Protein AF-0000000068192039 (afdb_homodimer)

Solvent-accessible surface area (backbone atoms only — not comparable to full-atom values): 11365 Å² total; per-residue (Å²): 134,80,77,73,71,75,77,67,78,72,74,48,72,65,55,51,51,50,51,52,48,40,55,50,46,57,52,47,34,54,68,72,30,47,53,63,77,47,40,25,29,36,41,39,60,52,64,67,31,70,66,48,62,71,68,48,91,49,58,67,60,47,50,51,51,32,36,74,71,44,28,29,48,57,81,76,93,75,84,44,86,81,80,38,28,77,40,53,37,32,48,28,80,64,29,71,78,102,134,80,76,74,72,76,76,67,77,73,73,48,72,65,56,51,52,50,53,52,48,44,56,50,46,57,52,47,34,55,70,73,29,48,54,62,74,49,40,25,29,36,42,38,60,53,64,66,30,71,66,48,62,71,67,48,92,51,58,67,60,48,49,52,51,31,36,74,70,45,31,29,46,58,81,75,93,74,83,44,85,82,81,37,28,78,40,52,38,32,49,29,80,63,28,70,77,102

pLDDT: mean 92.32, std 14.03, range [38.56, 98.94]

InterPro domains:
  IPR027817 Costars domain [PF14705] (18-91)
  IPR027817 Costars domain [SM01283] (16-92)
  IPR038095 Costars domain superfamily [G3DSA:1.10.10.1540] (16-98)
  IPR044302 Costars family [PTHR46334] (18-94)

Nearest PDB structures (foldseek):
  2l2o-assembly1_A  TM=6.850E-01  e=1.046E-05  Homo sapiens
  3c18-assembly2_C  TM=4.900E-01  e=1.835E-01  Exiguobacterium sibiricum 255-15
  5dym-assembly1_A-2  TM=6.236E-01  e=7.555E-01  Clostridioides difficile R20291
  2dql-assembly1_B  TM=5.976E-01  e=7.555E-01  Nostoc sp. PCC 7120 = FACHB-418
  5z7b-assembly1_A  TM=5.789E-01  e=4.358E+00  Corynebacterium glutamicum

Radius of gyration: 25.56 Å; Cα contacts (8 Å, |Δi|>4): 251; chains: 2; bounding box: 75×84×44 Å

Foldseek 3Di:
DPPPPPPPVPCPPVNVVVVVVVVVVVVVCVVVHDDPDFDKDFPLVQCPDPVNVVPDPDVQVVVQVCVVVVQKDWDDDDDDPPVRRGIMIGGDPVVVVD/DPPPPPPPVPCPPVNVVVVVVVVVVVVVCVVVHDDPDFDKDFPLVQCPDPVNVVPDPDVQVVVQVCVVVVQKDWDDDGDDPPVRRGIMIGGDPVVVVD

Organism: Phaeodactylum tricornutum (strain CCAP 1055/1) (NCBI:txid556484)

Sequence (196 aa):
MTAMNGSEMKVSEHEKRVDEEVKQLLLDIRRIGNVPGSPQVKFGELFDDDNVQQFYEALVGTLKSAKRRGVIDFKGQMLLKGMHDSVIISITEQGQKVMTAMNGSEMKVSEHEKRVDEEVKQLLLDIRRIGNVPGSPQVKFGELFDDDNVQQFYEALVGTLKSAKRRGVIDFKGQMLLKGMHDSVIISITEQGQKV

Secondary structure (DSSP, 8-state):
------------HHHHHHHHHHHHHHHHHHHH-B--S--EEEHHHHHH-HHHHHH-SSHHHHHHHHHHTTSEEESSS---TTTSTT-EEEE-HHHHT-/------------HHHHHHHHHHHHHHHHHHHH-B--S--EEEHHHHHH-HHHHHH-SSHHHHHHHHHHTTSEEESSS---TTTSTT-EEEE-HHHHT-

Structure (mmCIF, N/CA/C/O backbone):
data_AF-0000000068192039-model_v1
#
loop_
_entity.id
_entity.type
_entity.pdbx_description
1 polymer 'Costars domain-containing protein'
#
loop_
_atom_site.group_PDB
_atom_site.id
_atom_site.type_symbol
_atom_site.label_atom_id
_atom_site.label_alt_id
_atom_site.label_comp_id
_atom_site.label_asym_id
_atom_site.label_entity_id
_atom_site.label_seq_id
_atom_site.pdbx_PDB_ins_code
_atom_site.Cartn_x
_atom_site.Cartn_y
_atom_site.Cartn_z
_atom_site.occupancy
_atom_site.B_iso_or_equiv
_atom_site.auth_seq_id
_atom_site.auth_comp_id
_atom_site.auth_asym_id
_atom_site.auth_atom_id
_atom_site.pdbx_PDB_model_num
ATOM 1 N N . MET A 1 1 ? -36.625 -46.562 -8.602 1 38.56 1 MET A N 1
ATOM 2 C CA . MET A 1 1 ? -35.656 -46.094 -7.602 1 38.56 1 MET A CA 1
ATOM 3 C C . MET A 1 1 ? -34.375 -45.656 -8.266 1 38.56 1 MET A C 1
ATOM 5 O O . MET A 1 1 ? -33.531 -46.5 -8.602 1 38.56 1 MET A O 1
ATOM 9 N N . THR A 1 2 ? -34.438 -44.719 -9.227 1 46.19 2 THR A N 1
ATOM 10 C CA . THR A 1 2 ? -33.344 -44.156 -9.984 1 46.19 2 THR A CA 1
ATOM 11 C C . THR A 1 2 ? -32.312 -43.531 -9.047 1 46.19 2 THR A C 1
ATOM 13 O O . THR A 1 2 ? -32.625 -42.625 -8.266 1 46.19 2 THR A O 1
ATOM 16 N N . ALA A 1 3 ? -31.281 -44.281 -8.672 1 48.94 3 ALA A N 1
ATOM 17 C CA . ALA A 1 3 ? -30.156 -43.781 -7.895 1 48.94 3 ALA A CA 1
ATOM 18 C C . ALA A 1 3 ? -29.562 -42.531 -8.531 1 48.94 3 ALA A C 1
ATOM 20 O O . ALA A 1 3 ? -29.203 -42.531 -9.703 1 48.94 3 ALA A O 1
ATOM 21 N N . MET A 1 4 ? -30.047 -41.312 -8.266 1 51.34 4 MET A N 1
ATOM 22 C CA . MET A 1 4 ? -29.359 -40.062 -8.562 1 51.34 4 MET A CA 1
ATOM 23 C C . MET A 1 4 ? -27.906 -40.125 -8.125 1 51.34 4 MET A C 1
ATOM 25 O O . MET A 1 4 ? 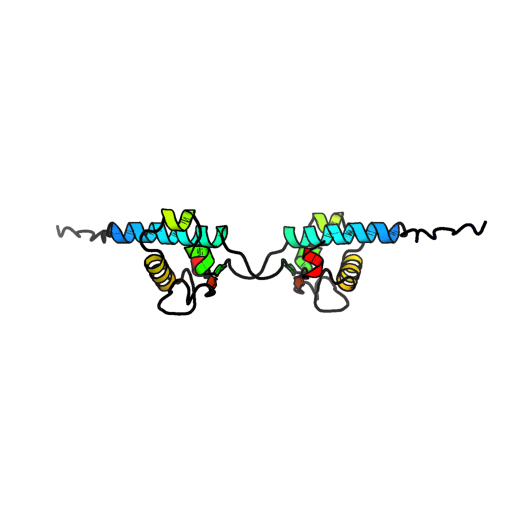-27.609 -40.281 -6.934 1 51.34 4 MET A O 1
ATOM 29 N N . ASN A 1 5 ? -27.172 -40.938 -8.797 1 48.31 5 ASN A N 1
ATOM 30 C CA . ASN A 1 5 ? -25.734 -40.875 -8.516 1 48.31 5 ASN A CA 1
ATOM 31 C C . ASN A 1 5 ? -25.266 -39.406 -8.398 1 48.31 5 ASN A C 1
ATOM 33 O O . ASN A 1 5 ? -25.469 -38.625 -9.312 1 48.31 5 ASN A O 1
ATOM 37 N N . GLY A 1 6 ? -25.453 -38.781 -7.27 1 47.03 6 GLY A N 1
ATOM 38 C CA . GLY A 1 6 ? -24.812 -37.531 -6.965 1 47.03 6 GLY A CA 1
ATOM 39 C C . GLY A 1 6 ? -23.391 -37.438 -7.5 1 47.03 6 GLY A C 1
ATOM 40 O O . GLY A 1 6 ? -22.5 -38.156 -7.039 1 47.03 6 GLY A O 1
ATOM 41 N N . SER A 1 7 ? -23.125 -37.25 -8.82 1 52.75 7 SER A N 1
ATOM 42 C CA . SER A 1 7 ? -21.844 -37 -9.453 1 52.75 7 SER A CA 1
ATOM 43 C C . SER A 1 7 ? -21 -36.031 -8.641 1 52.75 7 SER A C 1
ATOM 45 O O . SER A 1 7 ? -21.281 -34.844 -8.617 1 52.75 7 SER A O 1
ATOM 47 N N . GLU A 1 8 ? -20.578 -36.25 -7.473 1 56.47 8 GLU A N 1
ATOM 48 C CA . GLU A 1 8 ? -19.547 -35.469 -6.793 1 56.47 8 GLU A CA 1
ATOM 49 C C . GLU A 1 8 ? -18.297 -35.312 -7.656 1 56.47 8 GLU A C 1
ATOM 51 O O . GLU A 1 8 ? -17.703 -36.34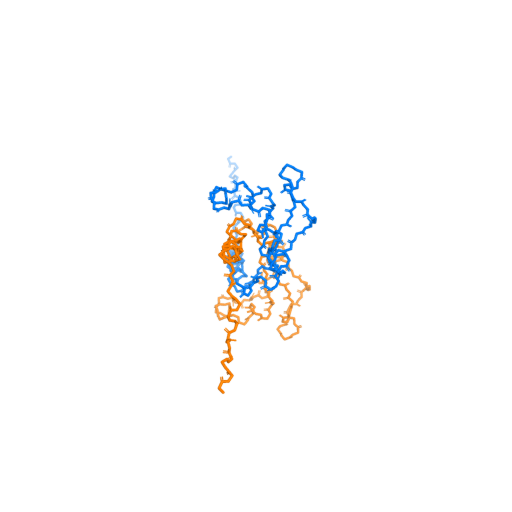4 -8.047 1 56.47 8 GLU A O 1
ATOM 56 N N . MET A 1 9 ? -18.328 -34.344 -8.562 1 63.28 9 MET A N 1
ATOM 57 C CA . MET A 1 9 ? -17.141 -34.062 -9.367 1 63.28 9 MET A CA 1
ATOM 58 C C . MET A 1 9 ? -15.867 -34.25 -8.539 1 63.28 9 MET A C 1
ATOM 60 O O . MET A 1 9 ? -15.656 -33.531 -7.562 1 63.28 9 MET A O 1
ATOM 64 N N . LYS A 1 10 ? -15.367 -35.375 -8.406 1 74.06 10 LYS A N 1
ATOM 65 C CA . LYS A 1 10 ? -14.117 -35.688 -7.73 1 74.06 10 LYS A CA 1
ATOM 66 C C . LYS A 1 10 ? -12.984 -34.781 -8.211 1 74.06 10 LYS A C 1
ATOM 68 O O . LYS A 1 10 ? -12.609 -34.812 -9.383 1 74.06 10 LYS A O 1
ATOM 73 N N . VAL A 1 11 ? -12.797 -33.594 -7.5 1 75.94 11 VAL A N 1
ATOM 74 C CA . VAL A 1 11 ? -11.617 -32.781 -7.77 1 75.94 11 VAL A CA 1
ATOM 75 C C . VAL A 1 11 ? -10.375 -33.688 -7.762 1 75.94 11 VAL A C 1
ATOM 77 O O . VAL A 1 11 ? -10.156 -34.438 -6.82 1 75.94 11 VAL A O 1
ATOM 80 N N . SER A 1 12 ? -9.711 -33.812 -8.906 1 90.25 12 SER A N 1
ATOM 81 C CA . SER A 1 12 ? -8.492 -34.625 -8.992 1 90.25 12 SER A CA 1
ATOM 82 C C . SER A 1 12 ? -7.461 -34.188 -7.965 1 90.25 12 SER A C 1
ATOM 84 O O . SER A 1 12 ? -7.48 -33.031 -7.504 1 90.25 12 SER A O 1
ATOM 86 N N . GLU A 1 13 ? -6.668 -35.062 -7.469 1 91.88 13 GLU A N 1
ATOM 87 C CA . GLU A 1 13 ? -5.566 -34.781 -6.555 1 91.88 13 GLU A CA 1
ATOM 88 C C . GLU A 1 13 ? -4.691 -33.625 -7.094 1 91.88 13 GLU A C 1
ATOM 90 O O . GLU A 1 13 ? -4.188 -32.812 -6.324 1 91.88 13 GLU A O 1
ATOM 95 N N . HIS A 1 14 ? -4.617 -33.688 -8.344 1 91.12 14 HIS A N 1
ATOM 96 C CA . HIS A 1 14 ? -3.838 -32.625 -8.969 1 91.12 14 HIS A CA 1
ATOM 97 C C . HIS A 1 14 ? -4.504 -31.25 -8.773 1 91.12 14 HIS A C 1
ATOM 99 O O . HIS A 1 14 ? -3.84 -30.281 -8.43 1 91.12 14 HIS A O 1
ATOM 105 N N . GLU A 1 15 ? -5.75 -31.141 -8.984 1 91.81 15 GLU A N 1
ATOM 106 C CA . GLU A 1 15 ? -6.484 -29.891 -8.812 1 91.81 15 GLU A CA 1
ATOM 107 C C . GLU A 1 15 ? -6.434 -29.422 -7.359 1 91.81 15 GLU A C 1
ATOM 109 O O . GLU A 1 15 ? -6.34 -28.219 -7.094 1 91.81 15 GLU A O 1
ATOM 114 N N . LYS A 1 16 ? -6.465 -30.359 -6.52 1 94.75 16 LYS A N 1
ATOM 115 C CA . LYS A 1 16 ? -6.371 -30.016 -5.102 1 94.75 16 LYS A CA 1
ATOM 116 C C . LYS A 1 16 ? -5.004 -29.438 -4.762 1 94.75 16 LYS A C 1
ATOM 118 O O . LYS A 1 16 ? -4.906 -28.484 -3.988 1 94.75 16 LYS A O 1
ATOM 123 N N . ARG A 1 17 ? -4.012 -30.047 -5.293 1 95 17 ARG A N 1
ATOM 124 C CA . ARG A 1 17 ? -2.664 -29.547 -5.055 1 95 17 ARG A CA 1
ATOM 125 C C . ARG A 1 17 ? -2.498 -28.141 -5.605 1 95 17 ARG A C 1
ATOM 127 O O . ARG A 1 17 ? -1.917 -27.266 -4.945 1 95 17 ARG A O 1
ATOM 134 N N . VAL A 1 18 ? -3.043 -27.875 -6.75 1 95.06 18 VAL A N 1
ATOM 135 C CA . VAL A 1 18 ? -2.943 -26.547 -7.363 1 95.06 18 VAL A CA 1
ATOM 136 C C . VAL A 1 18 ? -3.705 -25.531 -6.516 1 95.06 18 VAL A C 1
ATOM 138 O O . VAL A 1 18 ? -3.242 -24.406 -6.324 1 95.06 18 VAL A O 1
ATOM 141 N N . ASP A 1 19 ? -4.797 -25.953 -6.023 1 96 19 ASP A N 1
ATOM 142 C CA . ASP A 1 19 ? -5.57 -25.078 -5.148 1 96 19 ASP A CA 1
ATOM 143 C C . ASP A 1 19 ? -4.75 -24.656 -3.93 1 96 19 ASP A C 1
ATOM 145 O O . ASP A 1 19 ? -4.754 -23.5 -3.545 1 96 19 ASP A O 1
ATOM 149 N N . GLU A 1 20 ? -4.125 -25.578 -3.402 1 97.06 20 GLU A N 1
ATOM 150 C CA . GLU A 1 20 ? -3.283 -25.297 -2.24 1 97.06 20 GLU A CA 1
ATOM 151 C C . GLU A 1 20 ? -2.125 -24.375 -2.605 1 97.06 20 GLU A C 1
ATOM 153 O O . GLU A 1 20 ? -1.795 -23.453 -1.852 1 97.06 20 GLU A O 1
ATOM 158 N N . GLU A 1 21 ? -1.581 -24.562 -3.715 1 98 21 GLU A N 1
ATOM 159 C CA . GLU A 1 21 ? -0.452 -23.75 -4.16 1 98 21 GLU A CA 1
ATOM 160 C C . GLU A 1 21 ? -0.884 -22.328 -4.465 1 98 21 GLU A C 1
ATOM 162 O O . GLU A 1 21 ? -0.142 -21.375 -4.199 1 98 21 GLU A O 1
ATOM 167 N N . VAL A 1 22 ? -2.045 -22.172 -4.984 1 98.19 22 VAL A N 1
ATOM 168 C CA . VAL A 1 22 ? -2.547 -20.844 -5.289 1 98.19 22 VAL A CA 1
ATOM 169 C C . VAL A 1 22 ? -2.762 -20.062 -3.996 1 98.19 22 VAL A C 1
ATOM 171 O O . VAL A 1 22 ? -2.426 -18.875 -3.914 1 98.19 22 VAL A O 1
ATOM 174 N N . LYS A 1 23 ? -3.271 -20.719 -3.002 1 97.94 23 LYS A N 1
ATOM 175 C CA . LYS A 1 23 ? -3.422 -20.078 -1.699 1 97.94 23 LYS A CA 1
ATOM 176 C C . LYS A 1 23 ? -2.066 -19.672 -1.13 1 97.94 23 LYS A C 1
ATOM 178 O O . LYS A 1 23 ? -1.905 -18.547 -0.643 1 97.94 23 LYS A O 1
ATOM 183 N N . GLN A 1 24 ? -1.119 -20.562 -1.211 1 98.44 24 GLN A N 1
ATOM 184 C CA . GLN A 1 24 ? 0.229 -20.266 -0.735 1 98.44 24 GLN A CA 1
ATOM 185 C C . GLN A 1 24 ? 0.858 -19.125 -1.529 1 98.44 24 GLN A C 1
ATOM 187 O O . GLN A 1 24 ? 1.568 -18.297 -0.968 1 98.44 24 GLN A O 1
ATOM 192 N N . LEU A 1 25 ? 0.598 -19.047 -2.795 1 98.75 25 LEU A N 1
ATOM 193 C CA . LEU A 1 25 ? 1.129 -18.016 -3.676 1 98.75 25 LEU A CA 1
ATOM 194 C C . LEU A 1 25 ? 0.693 -16.625 -3.211 1 98.75 25 LEU A C 1
ATOM 196 O O . LEU A 1 25 ? 1.502 -15.695 -3.174 1 98.75 25 LEU A O 1
ATOM 200 N N . LEU A 1 26 ? -0.556 -16.453 -2.871 1 98.75 26 LEU A N 1
ATOM 201 C CA . LEU A 1 26 ? -1.052 -15.164 -2.402 1 98.75 26 LEU A CA 1
ATOM 202 C C . LEU A 1 26 ? -0.361 -14.758 -1.105 1 98.75 26 LEU A C 1
ATOM 204 O O . LEU A 1 26 ? -0.017 -13.586 -0.923 1 98.75 26 LEU A O 1
ATOM 208 N N . LEU A 1 27 ? -0.103 -15.719 -0.233 1 98.56 27 LEU A N 1
ATOM 209 C CA . LEU A 1 27 ? 0.639 -15.453 0.994 1 98.56 27 LEU A CA 1
ATOM 210 C C . LEU A 1 27 ? 2.07 -15.023 0.683 1 98.56 27 LEU A C 1
ATOM 212 O O . LEU A 1 27 ? 2.598 -14.102 1.309 1 98.56 27 LEU A O 1
ATOM 216 N N . ASP A 1 28 ? 2.654 -15.711 -0.263 1 98.81 28 ASP A N 1
ATOM 217 C CA . ASP A 1 28 ? 4.039 -15.414 -0.621 1 98.81 28 ASP A CA 1
ATOM 218 C C . ASP A 1 28 ? 4.16 -14.023 -1.233 1 98.81 28 ASP A C 1
ATOM 220 O O . ASP A 1 28 ? 5.109 -13.289 -0.941 1 98.81 28 ASP A O 1
ATOM 224 N N . ILE A 1 29 ? 3.188 -13.625 -2.053 1 98.88 29 ILE A N 1
ATOM 225 C CA . ILE A 1 29 ? 3.213 -12.297 -2.656 1 98.88 29 ILE A CA 1
ATOM 226 C C . ILE A 1 29 ? 3.121 -11.234 -1.564 1 98.88 29 ILE A C 1
ATOM 228 O O . ILE A 1 29 ? 3.838 -10.227 -1.604 1 98.88 29 ILE A O 1
ATOM 232 N N . ARG A 1 30 ? 2.342 -11.5 -0.575 1 98.06 30 ARG A N 1
ATOM 233 C CA . ARG A 1 30 ? 2.195 -10.562 0.534 1 98.06 30 ARG A CA 1
ATOM 234 C C . ARG A 1 30 ? 3.459 -10.523 1.388 1 98.06 30 ARG A C 1
ATOM 236 O O . ARG A 1 30 ? 3.861 -9.453 1.857 1 98.06 30 ARG A O 1
ATOM 243 N N . ARG A 1 31 ? 4.02 -11.625 1.579 1 98.19 31 ARG A N 1
ATOM 244 C CA . ARG A 1 31 ? 5.18 -11.758 2.453 1 98.19 31 ARG A CA 1
ATOM 245 C C . ARG A 1 31 ? 6.426 -11.164 1.804 1 98.19 31 ARG A C 1
ATOM 247 O O . ARG A 1 31 ? 7.223 -10.508 2.469 1 98.19 31 ARG A O 1
ATOM 254 N N . ILE A 1 32 ? 6.668 -11.422 0.57 1 98.5 32 ILE A N 1
ATOM 255 C CA . ILE A 1 32 ? 7.879 -11.039 -0.146 1 98.5 32 ILE A CA 1
ATOM 256 C C . ILE A 1 32 ? 7.723 -9.633 -0.718 1 98.5 32 ILE A C 1
ATOM 258 O O . ILE A 1 32 ? 8.68 -8.852 -0.73 1 98.5 32 ILE A O 1
ATOM 262 N N . GLY A 1 33 ? 6.508 -9.375 -1.244 1 98.12 33 GLY A N 1
ATOM 263 C CA . GLY A 1 33 ? 6.266 -8.148 -1.989 1 98.12 33 GLY A CA 1
ATOM 264 C C . GLY A 1 33 ? 5.98 -6.953 -1.099 1 98.12 33 GLY A C 1
ATOM 265 O O . GLY A 1 33 ? 6.469 -6.887 0.032 1 98.12 33 GLY A O 1
ATOM 266 N N . ASN A 1 34 ? 5.418 -5.961 -1.713 1 96.62 34 ASN A N 1
ATOM 267 C CA . ASN A 1 34 ? 5.008 -4.719 -1.064 1 96.62 34 ASN A CA 1
ATOM 268 C C . ASN A 1 34 ? 3.791 -4.105 -1.748 1 96.62 34 ASN A C 1
ATOM 270 O O . ASN A 1 34 ? 3.338 -4.598 -2.781 1 96.62 34 ASN A O 1
ATOM 274 N N . VAL A 1 35 ? 3.188 -3.217 -1.065 1 95.12 35 VAL A N 1
ATOM 275 C CA . VAL A 1 35 ? 2.158 -2.389 -1.688 1 95.12 35 VAL A CA 1
ATOM 276 C C . VAL A 1 35 ? 2.762 -1.057 -2.125 1 95.12 35 VAL A C 1
ATOM 278 O O . VAL A 1 35 ? 3.24 -0.282 -1.294 1 95.12 35 VAL A O 1
ATOM 281 N N . PRO A 1 36 ? 2.729 -0.878 -3.475 1 93.88 36 PRO A N 1
ATOM 282 C CA . PRO A 1 36 ? 3.295 0.395 -3.928 1 93.88 36 PRO A CA 1
ATOM 283 C C . PRO A 1 36 ? 2.521 1.604 -3.408 1 93.88 36 PRO A C 1
ATOM 285 O O . PRO A 1 36 ? 1.303 1.528 -3.223 1 93.88 36 PRO A O 1
ATOM 288 N N . GLY A 1 37 ? 3.205 2.658 -3.164 1 93.81 37 GLY A N 1
ATOM 289 C CA . GLY A 1 37 ? 2.584 3.889 -2.697 1 93.81 37 GLY A CA 1
ATOM 290 C C . GLY A 1 37 ? 2.91 4.211 -1.253 1 93.81 37 GLY A C 1
ATOM 291 O O . GLY A 1 37 ? 3.699 3.51 -0.617 1 93.81 37 GLY A O 1
ATOM 292 N N . SER A 1 38 ? 2.41 5.312 -0.739 1 96.56 38 SER A N 1
ATOM 293 C CA . SER A 1 38 ? 2.639 5.789 0.622 1 96.56 38 SER A CA 1
ATOM 294 C C . SER A 1 38 ? 1.343 5.809 1.425 1 96.56 38 SER A C 1
ATOM 296 O O . SER A 1 38 ? 0.262 6.004 0.865 1 96.56 38 SER A O 1
ATOM 298 N N . PRO A 1 39 ? 1.445 5.562 2.711 1 98 39 PRO A N 1
ATOM 299 C CA . PRO A 1 39 ? 0.245 5.676 3.543 1 98 39 PRO A CA 1
ATOM 300 C C . PRO A 1 39 ? -0.495 6.996 3.334 1 98 39 PRO A C 1
ATOM 302 O O . PRO A 1 39 ? 0.137 8.039 3.162 1 98 39 PRO A O 1
ATOM 305 N N . GLN A 1 40 ? -1.765 6.914 3.297 1 98.81 40 GLN A N 1
ATOM 306 C CA . GLN A 1 40 ? -2.604 8.102 3.162 1 98.81 40 GLN A CA 1
ATOM 307 C C . GLN A 1 40 ? -3.893 7.957 3.969 1 98.81 40 GLN A C 1
ATOM 309 O O . GLN A 1 40 ? -4.297 6.844 4.312 1 98.81 40 GLN A O 1
ATOM 314 N N . VAL A 1 41 ? -4.488 9.07 4.266 1 98.88 41 VAL A N 1
ATOM 315 C CA . VAL A 1 41 ? -5.727 9.109 5.035 1 98.88 41 VAL A CA 1
ATOM 316 C C . VAL A 1 41 ? -6.609 10.25 4.535 1 98.88 41 VAL A C 1
ATOM 318 O O . VAL A 1 41 ? -6.109 11.258 4.035 1 98.88 41 VAL A O 1
ATOM 321 N N . LYS A 1 42 ? -7.875 10.094 4.633 1 98.88 42 LYS A N 1
ATOM 322 C CA . LYS A 1 42 ? -8.781 11.211 4.379 1 98.88 42 LYS A CA 1
ATOM 323 C C . LYS A 1 42 ? -8.766 12.203 5.539 1 98.88 42 LYS A C 1
ATOM 325 O O . LYS A 1 42 ? -8.719 11.805 6.703 1 98.88 42 LYS A O 1
ATOM 330 N N . PHE A 1 43 ? -8.898 13.477 5.234 1 98.88 43 PHE A N 1
ATOM 331 C CA . PHE A 1 43 ? -8.914 14.523 6.246 1 98.88 43 PHE A CA 1
ATOM 332 C C . PHE A 1 43 ? -10.008 14.258 7.281 1 98.88 43 PHE A C 1
ATOM 334 O O . PHE A 1 43 ? -9.75 14.32 8.484 1 98.88 43 PHE A O 1
ATOM 341 N N . GLY A 1 44 ? -11.188 13.953 6.809 1 98.81 44 GLY A N 1
ATOM 342 C CA . GLY A 1 44 ? -12.297 13.719 7.723 1 98.81 44 GLY A CA 1
ATOM 343 C C . GLY A 1 44 ? -12.039 12.57 8.688 1 98.81 44 GLY A C 1
ATOM 344 O O . GLY A 1 44 ? -12.391 12.656 9.867 1 98.81 44 GLY A O 1
ATOM 345 N N . GLU A 1 45 ? -11.422 11.5 8.203 1 98.88 45 GLU A N 1
ATOM 346 C CA . GLU A 1 45 ? -11.102 10.336 9.039 1 98.88 45 GLU A CA 1
ATOM 347 C C . GLU A 1 45 ? -10.039 10.68 10.078 1 98.88 45 GLU A C 1
ATOM 349 O O . GLU A 1 45 ? -10.148 10.281 11.234 1 98.88 45 GLU A O 1
ATOM 354 N N . LEU A 1 46 ? -9.102 11.422 9.594 1 98.81 46 LEU A N 1
ATOM 355 C CA . LEU A 1 46 ? -8.062 11.867 10.516 1 98.81 46 LEU A CA 1
ATOM 356 C C . LEU A 1 46 ? -8.641 12.773 11.594 1 98.81 46 LEU A C 1
ATOM 358 O O . LEU A 1 46 ? -8.383 12.578 12.789 1 98.81 46 LEU A O 1
ATOM 362 N N . PHE A 1 47 ? -9.445 13.719 11.164 1 98.69 47 PHE A N 1
ATOM 363 C CA . PHE A 1 47 ? -10.039 14.727 12.039 1 98.69 47 PHE A CA 1
ATOM 364 C C . PHE A 1 47 ? -10.922 14.062 13.094 1 98.69 47 PHE A C 1
ATOM 366 O O . PHE A 1 47 ? -10.953 14.508 14.242 1 98.69 47 PHE A O 1
ATOM 373 N N . ASP A 1 48 ? -11.555 12.953 12.742 1 98.44 48 ASP A N 1
ATOM 374 C CA . ASP A 1 48 ? -12.57 12.344 13.602 1 98.44 48 ASP A CA 1
ATOM 375 C C . ASP A 1 48 ? -11.961 11.273 14.5 1 98.44 48 ASP A C 1
ATOM 377 O O . ASP A 1 48 ? -12.648 10.711 15.359 1 98.44 48 ASP A O 1
ATOM 381 N N . ASP A 1 49 ? -10.719 10.984 14.312 1 98.62 49 ASP A N 1
ATOM 382 C CA . ASP A 1 49 ? -10.078 9.953 15.125 1 98.62 49 ASP A CA 1
ATOM 383 C C . ASP A 1 49 ? -9.984 10.391 16.578 1 98.62 49 ASP A C 1
ATOM 385 O O . ASP A 1 49 ? -9.578 11.523 16.875 1 98.62 49 ASP A O 1
ATOM 389 N N . ASP A 1 50 ? -10.258 9.477 17.547 1 97.94 50 ASP A N 1
ATOM 390 C CA . ASP A 1 50 ? -10.359 9.781 18.969 1 97.94 50 ASP A CA 1
ATOM 391 C C . ASP A 1 50 ? -9.016 10.258 19.531 1 97.94 50 ASP A C 1
ATOM 393 O O . ASP A 1 50 ? -8.969 11.219 20.297 1 97.94 50 ASP A O 1
ATOM 397 N N . ASN A 1 51 ? -7.977 9.641 19.125 1 97.88 51 ASN A N 1
ATOM 398 C CA . ASN A 1 51 ? -6.656 10.031 19.609 1 97.88 51 ASN A CA 1
ATOM 399 C C . ASN A 1 51 ? -6.234 11.391 19.062 1 97.88 51 ASN A C 1
ATOM 401 O O . ASN A 1 51 ? -5.645 12.195 19.781 1 97.88 51 ASN A O 1
ATOM 405 N N . VAL A 1 52 ? -6.625 11.648 17.812 1 98.19 52 VAL A N 1
ATOM 406 C CA . VAL A 1 52 ? -6.305 12.922 17.172 1 98.19 52 VAL A CA 1
ATOM 407 C C . VAL A 1 52 ? -7.051 14.047 17.891 1 98.19 52 VAL A C 1
ATOM 409 O O . VAL A 1 52 ? -6.477 15.102 18.172 1 98.19 52 VAL A O 1
ATOM 412 N N . GLN A 1 53 ? -8.297 13.891 18.25 1 96.94 53 GLN A N 1
ATOM 413 C CA . GLN A 1 53 ? -9.109 14.898 18.938 1 96.94 53 GLN A CA 1
ATOM 414 C C . GLN A 1 53 ? -8.531 15.227 20.312 1 96.94 53 GLN A C 1
ATOM 416 O O . GLN A 1 53 ? -8.656 16.359 20.781 1 96.94 53 GLN A O 1
ATOM 421 N N . GLN A 1 54 ? -7.801 14.336 20.875 1 97.31 54 GLN A N 1
ATOM 422 C CA . GLN A 1 54 ? -7.262 14.531 22.219 1 97.31 54 GLN A CA 1
ATOM 423 C C . GLN A 1 54 ? -5.852 15.117 22.156 1 97.31 54 GLN A C 1
ATOM 425 O O . GLN A 1 54 ? -5.449 15.859 23.062 1 97.31 54 GLN A O 1
ATOM 430 N N . PHE A 1 55 ? -5.16 14.836 21.094 1 97.44 55 PHE A N 1
ATOM 431 C CA . PHE A 1 55 ? -3.729 15.109 21.078 1 97.44 55 PHE A CA 1
ATOM 432 C C . PHE A 1 55 ? -3.443 16.469 20.453 1 97.44 55 PHE A C 1
ATOM 434 O O . PHE A 1 55 ? -2.645 17.25 20.984 1 97.44 55 PHE A O 1
ATOM 441 N N . TYR A 1 56 ? -4.133 16.797 19.375 1 96.62 56 TYR A N 1
ATOM 442 C CA . TYR A 1 56 ? -3.795 18.016 18.641 1 96.62 56 TYR A CA 1
ATOM 443 C C . TYR A 1 56 ? -4.57 19.203 19.188 1 96.62 56 TYR A C 1
ATOM 445 O O . TYR A 1 56 ? -5.793 19.141 19.344 1 96.62 56 TYR A O 1
ATOM 453 N N . GLU A 1 57 ? -3.859 20.281 19.453 1 90.69 57 GLU A N 1
ATOM 454 C CA . GLU A 1 57 ? -4.492 21.547 19.781 1 90.69 57 GLU A CA 1
ATOM 455 C C . GLU A 1 57 ? -5.047 22.234 18.547 1 90.69 57 GLU A C 1
ATOM 457 O O . GLU A 1 57 ? -6.141 22.797 18.578 1 90.69 57 GLU A O 1
ATOM 462 N N . ALA A 1 58 ? -4.266 22.172 17.547 1 95.31 58 ALA A N 1
ATOM 463 C CA . ALA A 1 58 ? -4.582 22.781 16.25 1 95.31 58 ALA A CA 1
ATOM 464 C C . ALA A 1 58 ? -4.156 21.875 15.102 1 95.31 58 ALA A C 1
ATOM 466 O O . ALA A 1 58 ? -3.18 22.172 14.406 1 95.31 58 ALA A O 1
ATOM 467 N N . LEU A 1 59 ? -5 20.922 14.766 1 97.69 59 LEU A N 1
ATOM 468 C CA . LEU A 1 59 ? -4.68 19.906 13.766 1 97.69 59 LEU A CA 1
ATOM 469 C C . LEU A 1 59 ? -4.355 20.562 12.422 1 97.69 59 LEU A C 1
ATOM 471 O O . LEU A 1 59 ? -3.34 20.234 11.805 1 97.69 59 LEU A O 1
ATOM 475 N N . VAL A 1 60 ? -5.156 21.438 11.984 1 97.56 60 VAL A N 1
ATOM 476 C CA . VAL A 1 60 ? -4.988 22.047 10.664 1 97.56 60 VAL A CA 1
ATOM 477 C C . VAL A 1 60 ? -3.682 22.828 10.617 1 97.56 60 VAL A C 1
ATOM 479 O O . VAL A 1 60 ? -2.99 22.844 9.594 1 97.56 60 VAL A O 1
ATOM 482 N N . GLY A 1 61 ? -3.379 23.531 11.719 1 97.06 61 GLY A N 1
ATOM 483 C CA . GLY A 1 61 ? -2.09 24.188 11.797 1 97.06 61 GLY A CA 1
ATOM 484 C C . GLY A 1 61 ? -0.916 23.25 11.648 1 97.06 61 GLY A C 1
ATOM 485 O O . GLY A 1 61 ? 0.053 23.547 10.953 1 97.06 61 GLY A O 1
ATOM 486 N N . THR A 1 62 ? -0.977 22.141 12.312 1 97.88 62 THR A N 1
ATOM 487 C CA . THR A 1 62 ? 0.065 21.125 12.211 1 97.88 62 THR A CA 1
ATOM 488 C C . THR A 1 62 ? 0.161 20.578 10.789 1 97.88 62 THR A C 1
ATOM 490 O O . THR A 1 62 ? 1.26 20.359 10.273 1 97.88 62 THR A O 1
ATOM 493 N N . LEU A 1 63 ? -1.008 20.375 10.148 1 98.62 63 LEU A N 1
ATOM 494 C CA . LEU A 1 63 ? -1.046 19.906 8.766 1 98.62 63 LEU A CA 1
ATOM 495 C C . LEU A 1 63 ? -0.331 20.891 7.848 1 98.62 63 LEU A C 1
ATOM 497 O O . LEU A 1 63 ? 0.471 20.484 7.004 1 98.62 63 LEU A O 1
ATOM 501 N N . LYS A 1 64 ? -0.613 22.125 8.016 1 98.06 64 LYS A N 1
ATOM 502 C CA . LYS A 1 64 ? 0.02 23.156 7.184 1 98.06 64 LYS A CA 1
ATOM 503 C C . LYS A 1 64 ? 1.533 23.156 7.383 1 98.06 64 LYS A C 1
ATOM 505 O O . LYS A 1 64 ? 2.289 23.266 6.414 1 98.06 64 LYS A O 1
ATOM 510 N N . SER A 1 65 ? 1.919 23.062 8.609 1 97.81 65 SER A N 1
ATOM 511 C CA . SER A 1 65 ? 3.346 23.047 8.906 1 97.81 65 SER A CA 1
ATOM 512 C C . SER A 1 65 ? 4.031 21.828 8.281 1 97.81 65 SER A C 1
ATOM 514 O O . SER A 1 65 ? 5.094 21.969 7.668 1 97.81 65 SER A O 1
ATOM 516 N N . ALA A 1 66 ? 3.422 20.719 8.438 1 98.5 66 ALA A N 1
ATOM 517 C CA . ALA A 1 66 ? 3.975 19.484 7.91 1 98.5 66 ALA A CA 1
ATOM 518 C C . ALA A 1 66 ? 4.059 19.531 6.387 1 98.5 66 ALA A C 1
ATOM 520 O O . ALA A 1 66 ? 5.023 19.031 5.797 1 98.5 66 ALA A O 1
ATOM 521 N N . LYS A 1 67 ? 3.057 20.062 5.789 1 98.69 67 LYS A N 1
ATOM 522 C CA . LYS A 1 67 ? 3.064 20.25 4.34 1 98.69 67 LYS A CA 1
ATOM 523 C C . LYS A 1 67 ? 4.191 21.172 3.91 1 98.69 67 LYS A C 1
ATOM 525 O O . LYS A 1 67 ? 4.906 20.891 2.947 1 98.69 67 LYS A O 1
ATOM 530 N N . ARG A 1 68 ? 4.352 22.234 4.629 1 97.81 68 ARG A N 1
ATOM 531 C CA . ARG A 1 68 ? 5.422 23.188 4.336 1 97.81 68 ARG A CA 1
ATOM 532 C C . ARG A 1 68 ? 6.789 22.516 4.43 1 97.81 68 ARG A C 1
ATOM 534 O O . ARG A 1 68 ? 7.711 22.875 3.691 1 97.81 68 ARG A O 1
ATOM 541 N N . ARG A 1 69 ? 6.91 21.578 5.262 1 98 69 ARG A N 1
ATOM 542 C CA . ARG A 1 69 ? 8.164 20.859 5.465 1 98 69 ARG A CA 1
ATOM 543 C C . ARG A 1 69 ? 8.352 19.781 4.41 1 98 69 ARG A C 1
ATOM 545 O O . ARG A 1 69 ? 9.406 19.125 4.355 1 98 69 ARG A O 1
ATOM 552 N N . GLY A 1 70 ? 7.324 19.516 3.697 1 98.38 70 GLY A N 1
ATOM 553 C CA . GLY A 1 70 ? 7.387 18.562 2.598 1 98.38 70 GLY A CA 1
ATOM 554 C C . GLY A 1 70 ? 7.234 17.125 3.047 1 98.38 70 GLY A C 1
ATOM 555 O O . GLY A 1 70 ? 7.551 16.188 2.297 1 98.38 70 GLY A O 1
ATOM 556 N N . VAL A 1 71 ? 6.777 16.938 4.27 1 98.75 71 VAL A N 1
ATOM 557 C CA . VAL A 1 71 ? 6.754 15.562 4.77 1 98.75 71 VAL A CA 1
ATOM 558 C C . VAL A 1 71 ? 5.367 14.953 4.551 1 98.75 71 VAL A C 1
ATOM 560 O O . VAL A 1 71 ? 5.199 13.734 4.629 1 98.75 71 VAL A O 1
ATOM 563 N N . ILE A 1 72 ? 4.418 15.789 4.234 1 98.88 72 ILE A N 1
ATOM 564 C CA . ILE A 1 72 ? 3.123 15.32 3.756 1 98.88 72 ILE A CA 1
ATOM 565 C C . ILE A 1 72 ? 2.666 16.172 2.574 1 98.88 72 ILE A C 1
ATOM 567 O O . ILE A 1 72 ? 3.271 17.203 2.277 1 98.88 72 ILE A O 1
ATOM 571 N N . ASP A 1 73 ? 1.648 15.648 1.895 1 98.75 73 ASP A N 1
ATOM 572 C CA . ASP A 1 73 ? 1.01 16.406 0.823 1 98.75 73 ASP A CA 1
ATOM 573 C C . ASP A 1 73 ? -0.507 16.234 0.862 1 98.75 73 ASP A C 1
ATOM 575 O O . ASP A 1 73 ? -1.012 15.188 1.262 1 98.75 73 ASP A O 1
ATOM 579 N N . PHE A 1 74 ? -1.18 17.219 0.557 1 98.75 74 PHE A N 1
ATOM 580 C CA . PHE A 1 74 ? -2.621 17.203 0.335 1 98.75 74 PHE A CA 1
ATOM 581 C C . PHE A 1 74 ? -3.043 18.375 -0.552 1 98.75 74 PHE A C 1
ATOM 583 O O . PHE A 1 74 ? -2.332 19.375 -0.65 1 98.75 74 PHE A O 1
ATOM 590 N N . LYS A 1 75 ? -4.203 18.203 -1.133 1 97.5 75 LYS A N 1
ATOM 591 C CA . LYS A 1 75 ? -4.711 19.234 -2.023 1 97.5 75 LYS A CA 1
ATOM 592 C C . LYS A 1 75 ? -5.398 20.359 -1.236 1 97.5 75 LYS A C 1
ATOM 594 O O . LYS A 1 75 ? -6.211 20.078 -0.352 1 97.5 75 LYS A O 1
ATOM 599 N N . GLY A 1 76 ? -5.113 21.609 -1.632 1 93.19 76 GLY A N 1
ATOM 600 C CA . GLY A 1 76 ? -5.773 22.75 -1.024 1 93.19 76 GLY A CA 1
ATOM 601 C C . GLY A 1 76 ? -4.91 23.469 -0.002 1 93.19 76 GLY A C 1
ATOM 602 O O . GLY A 1 76 ? -3.893 22.938 0.441 1 93.19 76 GLY A O 1
ATOM 603 N N . GLN A 1 77 ? -5.324 24.75 0.324 1 91.69 77 GLN A N 1
ATOM 604 C CA . GLN A 1 77 ? -4.617 25.578 1.289 1 91.69 77 GLN A CA 1
ATOM 605 C C . GLN A 1 77 ? -5.297 25.531 2.654 1 91.69 77 GLN A C 1
ATOM 607 O O . GLN A 1 77 ? -4.629 25.594 3.689 1 91.69 77 GLN A O 1
ATOM 612 N N . MET A 1 78 ? -6.504 25.438 2.688 1 94.5 78 MET A N 1
ATOM 613 C CA . MET A 1 78 ? -7.293 25.422 3.914 1 94.5 78 MET A CA 1
ATOM 614 C C . MET A 1 78 ? -8.258 24.234 3.92 1 94.5 78 MET A C 1
ATOM 616 O O . MET A 1 78 ? -9.016 24.047 2.969 1 94.5 78 MET A O 1
ATOM 620 N N . LEU A 1 79 ? -8.133 23.453 4.98 1 97.19 79 LEU A N 1
ATOM 621 C CA . LEU A 1 79 ? -9.047 22.328 5.133 1 97.19 79 LEU A CA 1
ATOM 622 C C . LEU A 1 79 ? -10.125 22.641 6.16 1 97.19 79 LEU A C 1
ATOM 624 O O . LEU A 1 79 ? -9.828 23.125 7.25 1 97.19 79 LEU A O 1
ATOM 628 N N . LEU A 1 80 ? -11.352 22.453 5.738 1 97 80 LEU A N 1
ATOM 629 C CA . LEU A 1 80 ? -12.508 22.656 6.602 1 97 80 LEU A CA 1
ATOM 630 C C . LEU A 1 80 ? -13.312 21.375 6.758 1 97 80 LEU A C 1
ATOM 632 O O . LEU A 1 80 ? -13.664 20.734 5.766 1 97 80 LEU A O 1
ATOM 636 N N . LYS A 1 81 ? -13.477 20.984 7.969 1 96.62 81 LYS A N 1
ATOM 637 C CA . LYS A 1 81 ? -14.328 19.812 8.227 1 96.62 81 LYS A CA 1
ATOM 638 C C . LYS A 1 81 ? -15.688 19.969 7.559 1 96.62 81 LYS A C 1
ATOM 640 O O . LYS A 1 81 ? -16.281 21.047 7.594 1 96.62 81 LYS A O 1
ATOM 645 N N . GLY A 1 82 ? -16.234 18.844 7.07 1 97.5 82 GLY A N 1
ATOM 646 C CA . GLY A 1 82 ? -17.453 18.859 6.285 1 97.5 82 GLY A CA 1
ATOM 647 C C . GLY A 1 82 ? -17.219 19.047 4.801 1 97.5 82 GLY A C 1
ATOM 648 O O . GLY A 1 82 ? -17.547 18.156 4.004 1 97.5 82 GLY A O 1
ATOM 649 N N . MET A 1 83 ? -16.547 20.094 4.41 1 97.38 83 MET A N 1
ATOM 650 C CA . MET A 1 83 ? -16.297 20.422 3.012 1 97.38 83 MET A CA 1
ATOM 651 C C . MET A 1 83 ? -15.117 19.625 2.473 1 97.38 83 MET A C 1
ATOM 653 O O . MET A 1 83 ? -15.141 19.172 1.326 1 97.38 83 MET A O 1
ATOM 657 N N . HIS A 1 84 ? -14.062 19.484 3.24 1 98.31 84 HIS A N 1
ATOM 658 C CA . HIS A 1 84 ? -12.828 18.875 2.768 1 98.31 84 HIS A CA 1
ATOM 659 C C . HIS A 1 84 ? -12.633 17.5 3.391 1 98.31 84 HIS A C 1
ATOM 661 O O . HIS A 1 84 ? -11.5 17.016 3.498 1 98.31 84 HIS A O 1
ATOM 667 N N . ASP A 1 85 ? -13.711 16.781 3.816 1 98.56 85 ASP A N 1
ATOM 668 C CA . ASP A 1 85 ? -13.633 15.484 4.484 1 98.56 85 ASP A CA 1
ATOM 669 C C . ASP A 1 85 ? -12.938 14.445 3.604 1 98.56 85 ASP A C 1
ATOM 671 O O . ASP A 1 85 ? -12.242 13.562 4.105 1 98.56 85 ASP A O 1
ATOM 675 N N . SER A 1 86 ? -13.039 14.555 2.291 1 98.5 86 SER A N 1
ATOM 676 C CA . SER A 1 86 ? -12.555 13.492 1.416 1 98.5 86 SER A CA 1
ATOM 677 C C . SER A 1 86 ? -11.172 13.812 0.86 1 98.5 86 SER A C 1
ATOM 679 O O . SER A 1 86 ? -10.633 13.062 0.051 1 98.5 86 SER A O 1
ATOM 681 N N . VAL A 1 87 ? -10.641 14.961 1.219 1 98.75 87 VAL A N 1
ATOM 682 C CA . VAL A 1 87 ? -9.289 15.297 0.775 1 98.75 87 VAL A CA 1
ATOM 683 C C . VAL A 1 87 ? -8.289 14.297 1.349 1 98.75 87 VAL A C 1
ATOM 685 O O . VAL A 1 87 ? -8.297 14.023 2.551 1 98.75 87 VAL A O 1
ATOM 688 N N . ILE A 1 88 ? -7.469 13.758 0.455 1 98.81 88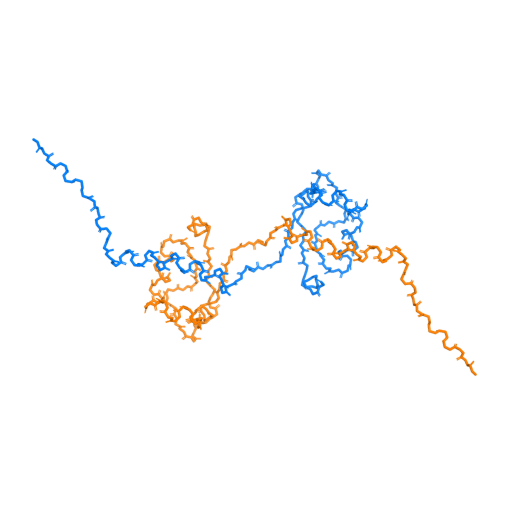 ILE A N 1
ATOM 689 C CA . ILE A 1 88 ? -6.469 12.766 0.827 1 98.81 88 ILE A CA 1
ATOM 690 C C . ILE A 1 88 ? -5.203 13.461 1.319 1 98.81 88 ILE A C 1
ATOM 692 O O . ILE A 1 88 ? -4.719 14.398 0.683 1 98.81 88 ILE A O 1
ATOM 696 N N . ILE A 1 89 ? -4.742 13.023 2.467 1 98.94 89 ILE A N 1
ATOM 697 C CA . ILE A 1 89 ? -3.455 13.422 3.021 1 98.94 89 ILE A CA 1
ATOM 698 C C . ILE A 1 89 ? -2.469 12.258 2.922 1 98.94 89 ILE A C 1
ATOM 700 O O . ILE A 1 89 ? -2.752 11.148 3.389 1 98.94 89 ILE A O 1
ATOM 704 N N . SER A 1 90 ? -1.302 12.508 2.303 1 98.88 90 SER A N 1
ATOM 705 C CA . SER A 1 90 ? -0.343 11.43 2.078 1 98.88 90 SER A CA 1
ATOM 706 C C . SER A 1 90 ? 1.024 11.773 2.658 1 98.88 90 SER A C 1
ATOM 708 O O . SER A 1 90 ? 1.416 12.945 2.682 1 98.88 90 SER A O 1
ATOM 710 N N . ILE A 1 91 ? 1.739 10.781 3.076 1 98.75 91 ILE A N 1
ATOM 711 C CA . ILE A 1 91 ? 3.131 10.953 3.48 1 98.75 91 ILE A CA 1
ATOM 712 C C . ILE A 1 91 ? 4.027 10.992 2.244 1 98.75 91 ILE A C 1
ATOM 714 O O . ILE A 1 91 ? 3.889 10.148 1.348 1 98.75 91 ILE A O 1
ATOM 718 N N . THR A 1 92 ? 4.887 12.016 2.17 1 98.38 92 THR A N 1
ATOM 719 C CA . THR A 1 92 ? 5.801 12.141 1.038 1 98.38 92 THR A CA 1
ATOM 720 C C . THR A 1 92 ? 7.023 11.242 1.228 1 98.38 92 THR A C 1
ATOM 722 O O . THR A 1 92 ? 7.199 10.641 2.287 1 98.38 92 THR A O 1
ATOM 725 N N . GLU A 1 93 ? 7.852 11.148 0.118 1 97.25 93 GLU A N 1
ATOM 726 C CA . GLU A 1 93 ? 9.117 10.43 0.224 1 97.25 93 GLU A CA 1
ATOM 727 C C . GLU A 1 93 ? 9.969 10.969 1.362 1 97.25 93 GLU A C 1
ATOM 729 O O . GLU A 1 93 ? 10.562 10.203 2.121 1 97.25 93 GLU A O 1
ATOM 734 N N . GLN A 1 94 ? 10.023 12.266 1.566 1 97.06 94 GLN A N 1
ATOM 735 C CA . GLN A 1 94 ? 10.758 12.914 2.646 1 97.06 94 GLN A CA 1
ATOM 736 C C . GLN A 1 94 ? 10.188 12.539 4.008 1 97.06 94 GLN A C 1
ATOM 738 O O . GLN A 1 94 ? 10.938 12.344 4.969 1 97.06 94 GLN A O 1
ATOM 743 N N . GLY A 1 95 ? 8.859 12.391 4.047 1 98.12 95 GLY A N 1
ATOM 744 C CA . GLY A 1 95 ? 8.188 12.055 5.289 1 98.12 95 GLY A CA 1
ATOM 745 C C . GLY A 1 95 ? 8.445 10.633 5.742 1 98.12 95 GLY A C 1
ATOM 746 O O . GLY A 1 95 ? 8.32 10.32 6.926 1 98.12 95 GLY A O 1
ATOM 747 N N . GLN A 1 96 ? 8.852 9.75 4.746 1 95.81 96 GLN A N 1
ATOM 748 C CA . GLN A 1 96 ? 9.125 8.352 5.07 1 9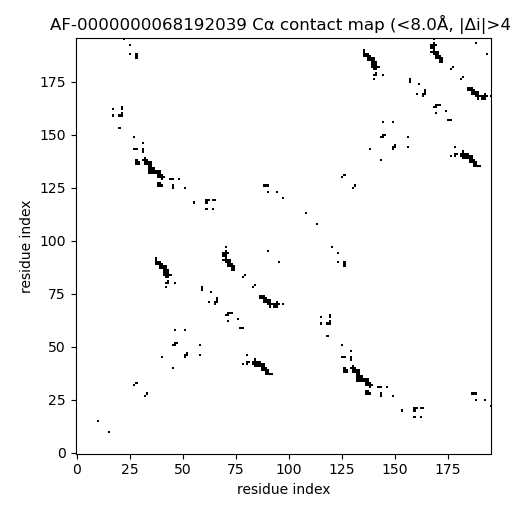5.81 96 GLN A CA 1
ATOM 749 C C . GLN A 1 96 ? 10.445 8.211 5.828 1 95.81 96 GLN A C 1
ATOM 751 O O . GLN A 1 96 ? 10.656 7.23 6.535 1 95.81 96 GLN A O 1
ATOM 756 N N . LYS A 1 97 ? 11.297 9.297 5.816 1 93.19 97 LYS A N 1
ATOM 757 C CA . LYS A 1 97 ? 12.609 9.273 6.461 1 93.19 97 LYS A CA 1
ATOM 758 C C . LYS A 1 97 ? 12.539 9.852 7.871 1 93.19 97 LYS A C 1
ATOM 760 O O . LYS A 1 97 ? 13.508 9.781 8.625 1 93.19 97 LYS A O 1
ATOM 765 N N . VAL A 1 98 ? 11.375 10.414 8.172 1 88.38 98 VAL A N 1
ATOM 766 C CA . VAL A 1 98 ? 11.18 11.016 9.492 1 88.38 98 VAL A CA 1
ATOM 767 C C . VAL A 1 98 ? 10.57 9.984 10.438 1 88.38 98 VAL A C 1
ATOM 769 O O . VAL A 1 98 ? 9.727 9.188 10.039 1 88.38 98 VAL A O 1
ATOM 772 N N . MET B 1 1 ? 39.969 38.25 22.609 1 38.81 1 MET B N 1
ATOM 773 C CA . MET B 1 1 ? 39.156 37.156 23.141 1 38.81 1 MET B CA 1
ATOM 774 C C . MET B 1 1 ? 37.688 37.281 22.75 1 38.81 1 MET B C 1
ATOM 776 O O . MET B 1 1 ? 36.938 38.031 23.406 1 38.81 1 MET B O 1
ATOM 780 N N . THR B 1 2 ? 37.406 37.5 21.469 1 47.16 2 THR B N 1
ATOM 781 C CA . THR B 1 2 ? 36.094 37.625 20.859 1 47.16 2 THR B CA 1
ATOM 782 C C . THR B 1 2 ? 35.188 36.438 21.234 1 47.16 2 THR B C 1
ATOM 784 O O . THR B 1 2 ? 35.531 35.312 20.922 1 47.16 2 THR B O 1
ATOM 787 N N . ALA B 1 3 ? 34.438 36.531 22.297 1 48.94 3 ALA B N 1
ATOM 788 C CA . ALA B 1 3 ? 33.438 35.531 22.656 1 48.94 3 ALA B CA 1
ATOM 789 C C . ALA B 1 3 ? 32.562 35.188 21.469 1 48.94 3 ALA B C 1
ATOM 791 O O . ALA B 1 3 ? 31.938 36.062 20.859 1 48.94 3 ALA B O 1
ATOM 792 N N . MET B 1 4 ? 32.906 34.25 20.594 1 50.25 4 MET B N 1
ATOM 793 C CA . MET B 1 4 ? 32 33.656 19.641 1 50.25 4 MET B CA 1
ATOM 794 C C . MET B 1 4 ? 30.703 33.219 20.328 1 50.25 4 MET B C 1
ATOM 796 O O . MET B 1 4 ? 30.719 32.375 21.219 1 50.25 4 MET B O 1
ATOM 800 N N . ASN B 1 5 ? 29.969 34.188 20.781 1 48.72 5 ASN B N 1
ATOM 801 C CA . ASN B 1 5 ? 28.625 33.781 21.219 1 48.72 5 ASN B CA 1
ATOM 802 C C . ASN B 1 5 ? 28 32.75 20.281 1 48.72 5 ASN B C 1
ATOM 804 O O . ASN B 1 5 ? 27.859 33 19.094 1 48.72 5 ASN B O 1
ATOM 808 N N . GLY B 1 6 ? 28.375 31.5 20.391 1 46.69 6 GLY B N 1
ATOM 809 C CA . GLY B 1 6 ? 27.641 30.422 19.75 1 46.69 6 GLY B CA 1
ATOM 810 C C . GLY B 1 6 ? 26.141 30.641 19.766 1 46.69 6 GLY B C 1
ATOM 811 O O . GLY B 1 6 ? 25.516 30.562 20.828 1 46.69 6 GLY B O 1
ATOM 812 N N . SER B 1 7 ? 25.531 31.562 19.016 1 51.81 7 SER B N 1
ATOM 813 C CA . SER B 1 7 ? 24.109 31.766 18.812 1 51.81 7 SER B CA 1
ATOM 814 C C . SER B 1 7 ? 23.375 30.438 18.688 1 51.81 7 SER B C 1
ATOM 816 O O . SER B 1 7 ? 23.469 29.766 17.656 1 51.81 7 SER B O 1
ATOM 818 N N . GLU B 1 8 ? 23.297 29.578 19.609 1 56.69 8 GLU B N 1
ATOM 819 C CA . GLU B 1 8 ? 22.375 28.453 19.609 1 56.69 8 GLU B CA 1
ATOM 820 C C . GLU B 1 8 ? 20.938 28.922 19.359 1 56.69 8 GLU B C 1
ATOM 822 O O . GLU B 1 8 ? 20.406 29.734 20.125 1 56.69 8 GLU B O 1
ATOM 827 N N . MET B 1 9 ? 20.609 29.094 18.062 1 63.75 9 MET B N 1
ATOM 828 C CA . MET B 1 9 ? 19.234 29.453 17.703 1 63.75 9 MET B CA 1
ATOM 829 C C . MET B 1 9 ? 18.234 28.719 18.609 1 63.75 9 MET B C 1
ATOM 831 O O . MET B 1 9 ? 18.188 27.5 18.625 1 63.75 9 MET B O 1
ATOM 835 N N . LYS B 1 10 ? 17.969 29.172 19.734 1 73.25 10 LYS B N 1
ATOM 836 C CA . LYS B 1 10 ? 17 28.656 20.688 1 73.25 10 LYS B CA 1
ATOM 837 C C . LYS B 1 10 ? 15.664 28.391 20 1 73.25 10 LYS B C 1
ATOM 839 O O . LYS B 1 10 ? 15.016 29.297 19.5 1 73.25 10 LYS B O 1
ATOM 844 N N . VAL B 1 11 ? 15.5 27.094 19.453 1 76.5 11 VAL B N 1
ATOM 845 C CA . VAL B 1 11 ? 14.18 26.688 18.969 1 76.5 11 VAL B CA 1
ATOM 846 C C . VAL B 1 11 ? 13.125 27.047 20.016 1 76.5 11 VAL B C 1
ATOM 848 O O . VAL B 1 11 ? 13.266 26.703 21.188 1 76.5 11 VAL B O 1
ATOM 851 N N . SER B 1 12 ? 12.227 27.938 19.688 1 89.94 12 SER B N 1
ATOM 852 C CA . SER B 1 12 ? 11.156 28.328 20.609 1 89.94 12 SER B CA 1
ATOM 853 C C . SER B 1 12 ? 10.367 27.109 21.078 1 89.94 12 SER B C 1
ATOM 855 O O . SER B 1 12 ? 10.328 26.078 20.391 1 89.94 12 SER B O 1
ATOM 857 N N . GLU B 1 13 ? 9.883 27.125 22.266 1 91.81 13 GLU B N 1
ATOM 858 C CA . GLU B 1 13 ? 9.023 26.062 22.797 1 91.81 13 GLU B C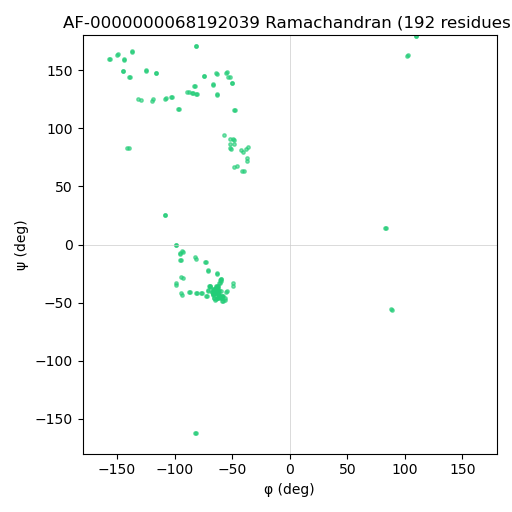A 1
ATOM 859 C C . GLU B 1 13 ? 7.887 25.734 21.844 1 91.81 13 GLU B C 1
ATOM 861 O O . GLU B 1 13 ? 7.48 24.578 21.719 1 91.81 13 GLU B O 1
ATOM 866 N N . HIS B 1 14 ? 7.5 26.766 21.219 1 91 14 HIS B N 1
ATOM 867 C CA . HIS B 1 14 ? 6.441 26.547 20.234 1 91 14 HIS B CA 1
ATOM 868 C C . HIS B 1 14 ? 6.934 25.688 19.078 1 91 14 HIS B C 1
ATOM 870 O O . HIS B 1 14 ? 6.246 24.766 18.656 1 91 14 HIS B O 1
ATOM 876 N N . GLU B 1 15 ? 8.062 25.953 18.547 1 91.88 15 GLU B N 1
ATOM 877 C CA . GLU B 1 15 ? 8.633 25.188 17.438 1 91.88 15 GLU B CA 1
ATOM 878 C C . GLU B 1 15 ? 8.883 23.734 17.844 1 91.88 15 GLU B C 1
ATOM 880 O O . GLU B 1 15 ? 8.688 22.812 17.062 1 91.88 15 GLU B O 1
ATOM 885 N N . LYS B 1 16 ? 9.266 23.609 19.047 1 94.81 16 LYS B N 1
ATOM 886 C CA . LYS B 1 16 ? 9.492 22.266 19.562 1 94.81 16 LYS B CA 1
ATOM 887 C C . LYS B 1 16 ? 8.188 21.484 19.641 1 94.81 16 LYS B C 1
ATOM 889 O O . LYS B 1 16 ? 8.156 20.297 19.312 1 94.81 16 LYS B O 1
ATOM 894 N N . ARG B 1 17 ? 7.188 22.125 20.109 1 94.94 17 ARG B N 1
ATOM 895 C CA . ARG B 1 17 ? 5.887 21.469 20.188 1 94.94 17 ARG B CA 1
ATOM 896 C C . ARG B 1 17 ? 5.383 21.062 18.797 1 94.94 17 ARG B C 1
ATOM 898 O O . ARG B 1 17 ? 4.871 19.969 18.609 1 94.94 17 ARG B O 1
ATOM 905 N N . VAL B 1 18 ? 5.574 21.922 17.844 1 95 18 VAL B N 1
ATOM 906 C CA . VAL B 1 18 ? 5.133 21.625 16.484 1 95 18 VAL B CA 1
ATOM 907 C C . VAL B 1 18 ? 5.934 20.453 15.914 1 95 18 VAL B C 1
ATOM 909 O O . VAL B 1 18 ? 5.379 19.594 15.234 1 95 18 VAL B O 1
ATOM 912 N N . ASP B 1 19 ? 7.176 20.438 16.234 1 96 19 ASP B N 1
ATOM 913 C CA . ASP B 1 19 ? 8.016 19.328 15.797 1 96 19 ASP B CA 1
ATOM 914 C C . ASP B 1 19 ? 7.484 18 16.328 1 96 19 ASP B C 1
ATOM 916 O O . ASP B 1 19 ? 7.418 17.016 15.586 1 96 19 ASP B O 1
ATOM 920 N N . GLU B 1 20 ? 7.148 18.016 17.5 1 97.06 20 GLU B N 1
ATOM 921 C CA . GLU B 1 20 ? 6.602 16.812 18.109 1 97.06 20 GLU B CA 1
ATOM 922 C C . GLU B 1 20 ? 5.27 16.422 17.484 1 97.06 20 GLU B C 1
ATOM 924 O O . GLU B 1 20 ? 5.02 15.242 17.234 1 97.06 20 GLU B O 1
ATOM 929 N N . GLU B 1 21 ? 4.496 17.359 17.188 1 98 21 GLU B N 1
ATOM 930 C CA . GLU B 1 21 ? 3.188 17.094 16.594 1 98 21 GLU B CA 1
ATOM 931 C C . GLU B 1 21 ? 3.32 16.562 15.164 1 98 21 GLU B C 1
ATOM 933 O O . GLU B 1 21 ? 2.547 15.711 14.742 1 98 21 GLU B O 1
ATOM 938 N N . VAL B 1 22 ? 4.266 17.047 14.469 1 98.19 22 VAL B N 1
ATOM 939 C CA . VAL B 1 22 ? 4.48 16.578 13.102 1 98.19 22 VAL B CA 1
ATOM 940 C C . VAL B 1 22 ? 4.906 15.117 13.117 1 98.19 22 VAL B C 1
ATOM 942 O O . VAL B 1 22 ? 4.434 14.32 12.297 1 98.19 22 VAL B O 1
ATOM 945 N N . LYS B 1 23 ? 5.738 14.781 14.039 1 97.94 23 LYS B N 1
ATOM 946 C CA . LYS B 1 23 ? 6.125 13.383 14.18 1 97.94 23 LYS B CA 1
ATOM 947 C C . LYS B 1 23 ? 4.922 12.508 14.516 1 97.94 23 LYS B C 1
ATOM 949 O O . LYS B 1 23 ? 4.734 11.445 13.922 1 97.94 23 LYS B O 1
ATOM 954 N N . GLN B 1 24 ? 4.117 12.961 15.43 1 98.44 24 GLN B N 1
ATOM 955 C CA . GLN B 1 24 ? 2.908 12.234 15.805 1 98.44 24 GLN B CA 1
ATOM 956 C C . GLN B 1 24 ? 1.939 12.125 14.633 1 98.44 24 GLN B C 1
ATOM 958 O O . GLN B 1 24 ? 1.285 11.094 14.453 1 98.44 24 GLN B O 1
ATOM 963 N N . LEU B 1 25 ? 1.858 13.133 13.82 1 98.75 25 LEU B N 1
ATOM 964 C CA . LEU B 1 25 ? 0.977 13.172 12.656 1 98.75 25 LEU B CA 1
ATOM 965 C C . LEU B 1 25 ? 1.315 12.047 11.68 1 98.75 25 LEU B C 1
ATOM 967 O O . LEU B 1 25 ? 0.42 11.375 11.172 1 98.75 25 LEU B O 1
ATOM 971 N N . LEU B 1 26 ? 2.564 11.844 11.406 1 98.75 26 LEU B N 1
ATOM 972 C CA . LEU B 1 26 ? 2.977 10.781 10.492 1 98.75 26 LEU B CA 1
ATOM 973 C C . LEU B 1 26 ? 2.592 9.414 11.047 1 98.75 26 LEU B C 1
ATOM 975 O O . LEU B 1 26 ? 2.141 8.539 10.297 1 98.75 26 LEU B O 1
ATOM 979 N N . LEU B 1 27 ? 2.707 9.227 12.344 1 98.56 27 LEU B N 1
ATOM 980 C CA . LEU B 1 27 ? 2.277 7.988 12.977 1 98.56 27 LEU B CA 1
ATOM 981 C C . LEU B 1 27 ? 0.769 7.801 12.852 1 98.56 27 LEU B C 1
ATOM 983 O O . LEU B 1 27 ? 0.296 6.695 12.586 1 98.56 27 LEU B O 1
ATOM 987 N N . ASP B 1 28 ? 0.059 8.875 13.039 1 98.81 28 ASP B N 1
ATOM 988 C CA . ASP B 1 28 ? -1.398 8.805 12.977 1 98.81 28 ASP B CA 1
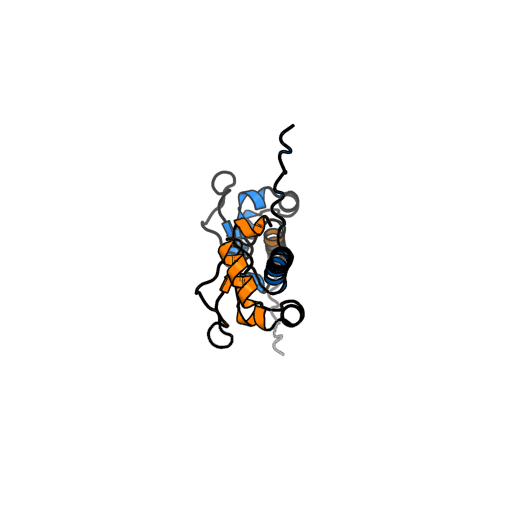ATOM 989 C C . ASP B 1 28 ? -1.871 8.477 11.562 1 98.81 28 ASP B C 1
ATOM 991 O O . ASP B 1 28 ? -2.805 7.691 11.383 1 98.81 28 ASP B O 1
ATOM 995 N N . ILE B 1 29 ? -1.206 9.039 10.562 1 98.88 29 ILE B N 1
ATOM 996 C CA . ILE B 1 29 ? -1.578 8.75 9.18 1 98.88 29 ILE B CA 1
ATOM 997 C C . ILE B 1 29 ? -1.358 7.266 8.883 1 98.88 29 ILE B C 1
ATOM 999 O O . ILE B 1 29 ? -2.197 6.621 8.25 1 98.88 29 ILE B O 1
ATOM 1003 N N . ARG B 1 30 ? -0.32 6.727 9.414 1 98.06 30 ARG B N 1
ATOM 1004 C CA . ARG B 1 30 ? -0.026 5.312 9.211 1 98.06 30 ARG B CA 1
ATOM 1005 C C . ARG B 1 30 ? -1.018 4.434 9.969 1 98.06 30 ARG B C 1
ATOM 1007 O O . ARG B 1 30 ? -1.438 3.389 9.469 1 98.06 30 ARG B O 1
ATOM 1014 N N . ARG B 1 31 ? -1.337 4.832 11.109 1 98.19 31 ARG B N 1
ATOM 1015 C CA . ARG B 1 31 ? -2.201 4.055 11.992 1 98.19 31 ARG B CA 1
ATOM 1016 C C . ARG B 1 31 ? -3.645 4.066 11.492 1 98.19 31 ARG B C 1
ATOM 1018 O O . ARG B 1 31 ? -4.328 3.041 11.531 1 98.19 31 ARG B O 1
ATOM 1025 N N . ILE B 1 32 ? -4.16 5.18 11.094 1 98.44 32 ILE B N 1
ATOM 1026 C CA . ILE B 1 32 ? -5.559 5.371 10.727 1 98.44 32 ILE B CA 1
ATOM 1027 C C . ILE B 1 32 ? -5.754 5.039 9.25 1 98.44 32 ILE B C 1
ATOM 1029 O O . ILE B 1 32 ? -6.777 4.461 8.867 1 98.44 32 ILE B O 1
ATOM 1033 N N . GLY B 1 33 ? -4.777 5.477 8.438 1 98.12 33 GLY B N 1
ATOM 1034 C CA . GLY B 1 33 ? -4.914 5.398 6.996 1 98.12 33 GLY B CA 1
ATOM 1035 C C . GLY B 1 33 ? -4.586 4.027 6.438 1 98.12 33 GLY B C 1
ATOM 1036 O O . GLY B 1 33 ? -4.777 3.014 7.109 1 98.12 33 GLY B O 1
ATOM 1037 N N . ASN B 1 34 ? -4.344 4.023 5.164 1 96.62 34 ASN B N 1
ATOM 1038 C CA . ASN B 1 34 ? -3.963 2.836 4.406 1 96.62 34 ASN B CA 1
ATOM 1039 C C . ASN B 1 34 ? -3.066 3.191 3.223 1 96.62 34 ASN B C 1
ATOM 1041 O O . ASN B 1 34 ? -2.854 4.371 2.932 1 96.62 34 ASN B O 1
ATOM 1045 N N . VAL B 1 35 ? -2.428 2.205 2.723 1 95.19 35 VAL B N 1
ATOM 1046 C CA . VAL B 1 35 ? -1.725 2.363 1.453 1 95.19 35 VAL B CA 1
ATOM 1047 C C . VAL B 1 35 ? -2.602 1.858 0.31 1 95.19 35 VAL B C 1
ATOM 1049 O O . VAL B 1 35 ? -2.957 0.677 0.267 1 95.19 35 VAL B O 1
ATOM 1052 N N . PRO B 1 36 ? -2.936 2.844 -0.564 1 94 36 PRO B N 1
ATOM 1053 C CA . PRO B 1 36 ? -3.773 2.387 -1.676 1 94 36 PRO B CA 1
ATOM 1054 C C . PRO B 1 36 ? -3.062 1.374 -2.572 1 94 36 PRO B C 1
ATOM 1056 O O . PRO B 1 36 ? -1.842 1.437 -2.734 1 94 36 PRO B O 1
ATOM 1059 N N . GLY B 1 37 ? -3.795 0.481 -3.105 1 93.94 37 GLY B N 1
ATOM 1060 C CA . GLY B 1 37 ? -3.248 -0.52 -4.008 1 93.94 37 GLY B CA 1
ATOM 1061 C C . GLY B 1 37 ? -3.227 -1.914 -3.412 1 93.94 37 GLY B C 1
ATOM 1062 O O . GLY B 1 37 ? -3.721 -2.129 -2.303 1 93.94 37 GLY B O 1
ATOM 1063 N N . SER B 1 38 ? -2.752 -2.9 -4.156 1 96.62 38 SER B N 1
ATOM 1064 C CA . SER B 1 38 ? -2.676 -4.301 -3.752 1 96.62 38 SER B CA 1
ATOM 1065 C C . SER B 1 38 ? -1.229 -4.777 -3.67 1 96.62 38 SER B C 1
ATOM 1067 O O . SER B 1 38 ? -0.367 -4.285 -4.398 1 96.62 38 SER B O 1
ATOM 1069 N N . PRO B 1 39 ? -0.956 -5.684 -2.76 1 98 39 PRO B N 1
ATOM 1070 C CA . PRO B 1 39 ? 0.393 -6.25 -2.717 1 98 39 PRO B CA 1
ATOM 1071 C C . PRO B 1 39 ? 0.87 -6.742 -4.082 1 98 39 PRO B C 1
ATOM 1073 O O . PRO B 1 39 ? 0.082 -7.301 -4.848 1 98 39 PRO B O 1
ATOM 1076 N N . GLN B 1 40 ? 2.082 -6.488 -4.367 1 98.81 40 GLN B N 1
ATOM 1077 C CA . GLN B 1 40 ? 2.689 -6.953 -5.609 1 98.81 40 GLN B CA 1
ATOM 1078 C C . GLN B 1 40 ? 4.152 -7.332 -5.398 1 98.81 40 GLN B C 1
ATOM 1080 O O . GLN B 1 40 ? 4.781 -6.895 -4.43 1 98.81 40 GLN B O 1
ATOM 1085 N N . VAL B 1 41 ? 4.664 -8.133 -6.297 1 98.88 41 VAL B N 1
ATOM 1086 C CA . VAL B 1 41 ? 6.047 -8.602 -6.238 1 98.88 41 VAL B CA 1
ATOM 1087 C C . VAL B 1 41 ? 6.609 -8.734 -7.656 1 98.88 41 VAL B C 1
ATOM 1089 O O . VAL B 1 41 ? 5.859 -8.977 -8.602 1 98.88 41 VAL B O 1
ATOM 1092 N N . LYS B 1 42 ? 7.871 -8.531 -7.797 1 98.88 42 LYS B N 1
ATOM 1093 C CA . LYS B 1 42 ? 8.516 -8.852 -9.07 1 98.88 42 LYS B CA 1
ATOM 1094 C C . LYS B 1 42 ? 8.68 -10.359 -9.242 1 98.88 42 LYS B C 1
ATOM 1096 O O . LYS B 1 42 ? 9 -11.062 -8.289 1 98.88 42 LYS B O 1
ATOM 1101 N N . PHE B 1 43 ? 8.562 -10.844 -10.477 1 98.88 43 PHE B N 1
ATOM 1102 C CA . PHE B 1 43 ? 8.711 -12.258 -10.773 1 98.88 43 PHE B CA 1
ATOM 1103 C C . PHE B 1 43 ? 10.062 -12.781 -10.297 1 98.88 43 PHE B C 1
ATOM 1105 O O . PHE B 1 43 ? 10.133 -13.82 -9.633 1 98.88 43 PHE B O 1
ATOM 1112 N N . GLY B 1 44 ? 11.109 -12.047 -10.594 1 98.81 44 GLY B N 1
ATOM 1113 C CA . GLY B 1 44 ? 12.438 -12.492 -10.203 1 98.81 44 GLY B CA 1
ATOM 1114 C C . GLY B 1 44 ? 12.594 -12.633 -8.703 1 98.81 44 GLY B C 1
ATOM 1115 O O . GLY B 1 44 ? 13.227 -13.578 -8.227 1 98.81 44 GLY B O 1
ATOM 1116 N N . GLU B 1 45 ? 12.016 -11.711 -7.926 1 98.88 45 GLU B N 1
ATOM 1117 C CA . GLU B 1 45 ? 12.086 -11.75 -6.469 1 98.88 45 GLU B CA 1
ATOM 1118 C C . GLU B 1 45 ? 11.305 -12.938 -5.914 1 98.88 45 GLU B C 1
ATOM 1120 O O . GLU B 1 45 ? 11.766 -13.617 -4.996 1 98.88 45 GLU B O 1
ATOM 1125 N N . LEU B 1 46 ? 10.188 -13.125 -6.531 1 98.81 46 LEU B N 1
ATOM 1126 C CA . LEU B 1 46 ? 9.375 -14.266 -6.125 1 98.81 46 LEU B CA 1
ATOM 1127 C C . LEU B 1 46 ? 10.094 -15.578 -6.426 1 98.81 46 LEU B C 1
ATOM 1129 O O . LEU B 1 46 ? 10.195 -16.453 -5.559 1 98.81 46 LEU B O 1
ATOM 1133 N N . PHE B 1 47 ? 10.609 -15.672 -7.621 1 98.69 47 PHE B N 1
ATOM 1134 C CA . PHE B 1 47 ? 11.273 -16.875 -8.117 1 98.69 47 PHE B CA 1
ATOM 1135 C C . PHE B 1 47 ? 12.484 -17.203 -7.25 1 98.69 47 PHE B C 1
ATOM 1137 O O . PHE B 1 47 ? 12.758 -18.391 -7 1 98.69 47 PHE B O 1
ATOM 1144 N N . ASP B 1 48 ? 13.148 -16.188 -6.715 1 98.5 48 ASP B N 1
ATOM 1145 C CA . ASP B 1 48 ? 14.43 -16.375 -6.035 1 98.5 48 ASP B CA 1
ATOM 1146 C C . ASP B 1 48 ? 14.227 -16.578 -4.531 1 98.5 48 ASP B C 1
ATOM 1148 O O . ASP B 1 48 ? 15.18 -16.828 -3.799 1 98.5 48 ASP B O 1
ATOM 1152 N N . ASP B 1 49 ? 13.023 -16.438 -4.074 1 98.62 49 ASP B N 1
ATOM 1153 C CA . ASP B 1 49 ? 12.758 -16.578 -2.648 1 98.62 49 ASP B CA 1
ATOM 1154 C C . ASP B 1 49 ? 12.992 -18.016 -2.193 1 98.62 49 ASP B C 1
ATOM 1156 O O . ASP B 1 49 ? 12.539 -18.969 -2.84 1 98.62 49 ASP B O 1
ATOM 1160 N N . ASP B 1 50 ? 13.641 -18.203 -1.012 1 98 50 ASP B N 1
ATOM 1161 C CA . ASP B 1 50 ? 14.078 -19.516 -0.521 1 98 50 ASP B CA 1
ATOM 1162 C C . ASP B 1 50 ? 12.883 -20.422 -0.264 1 98 50 ASP B C 1
ATOM 1164 O O . ASP B 1 50 ? 12.906 -21.609 -0.612 1 98 50 ASP B O 1
ATOM 1168 N N . ASN B 1 51 ? 11.867 -19.906 0.297 1 97.94 51 ASN B N 1
ATOM 1169 C CA . ASN B 1 51 ? 10.688 -20.703 0.588 1 97.94 51 ASN B CA 1
ATOM 1170 C C . ASN B 1 51 ? 9.953 -21.109 -0.689 1 97.94 51 ASN B C 1
ATOM 1172 O O . ASN B 1 51 ? 9.469 -22.234 -0.801 1 97.94 51 ASN B O 1
ATOM 1176 N N . VAL B 1 52 ? 9.945 -20.203 -1.658 1 98.25 52 VAL B N 1
ATOM 1177 C CA . VAL B 1 52 ? 9.289 -20.484 -2.936 1 98.25 52 VAL B CA 1
ATOM 1178 C C . VAL B 1 52 ? 10.047 -21.594 -3.664 1 98.25 52 VAL B C 1
ATOM 1180 O O . VAL B 1 52 ? 9.43 -22.516 -4.211 1 98.25 52 VAL B O 1
ATOM 1183 N N . GLN B 1 53 ? 11.375 -21.609 -3.674 1 97.06 53 GLN B N 1
ATOM 1184 C CA . GLN B 1 53 ? 12.195 -22.625 -4.336 1 97.06 53 GLN B CA 1
ATOM 1185 C C . GLN B 1 53 ? 11.961 -24 -3.721 1 97.06 53 GLN B C 1
ATOM 1187 O O . GLN B 1 53 ? 12.062 -25.031 -4.41 1 97.06 53 GLN B O 1
ATOM 1192 N N . GLN B 1 54 ? 11.555 -24.062 -2.506 1 97.38 54 GLN B N 1
ATOM 1193 C CA . GLN B 1 54 ? 11.367 -25.328 -1.807 1 97.38 54 GLN B CA 1
ATOM 1194 C C . GLN B 1 54 ? 9.93 -25.828 -1.942 1 97.38 54 GLN B C 1
ATOM 1196 O O . GLN B 1 54 ? 9.688 -27.031 -1.961 1 97.38 54 GLN B O 1
ATOM 1201 N N . PHE B 1 55 ? 9.023 -24.891 -2.092 1 97.44 55 PHE B N 1
ATOM 1202 C CA . PHE B 1 55 ? 7.613 -25.25 -1.947 1 97.44 55 PHE B CA 1
ATOM 1203 C C . PHE B 1 55 ? 7 -25.594 -3.299 1 97.44 55 PHE B C 1
ATOM 1205 O O . PHE B 1 55 ? 6.27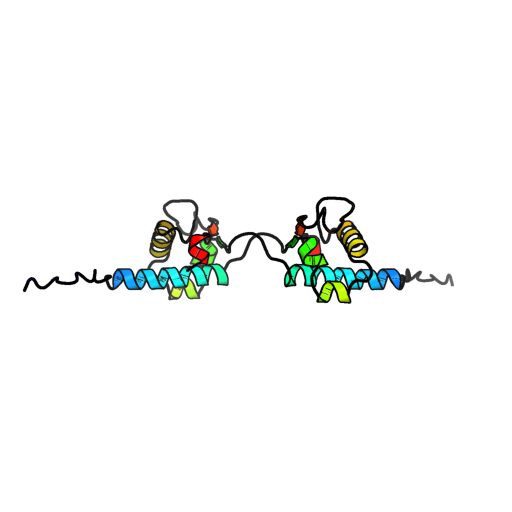3 -26.578 -3.424 1 97.44 55 PHE B O 1
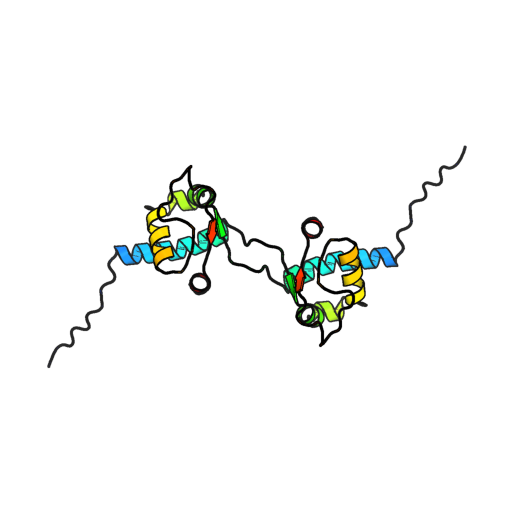ATOM 1212 N N . TYR B 1 56 ? 7.305 -24.797 -4.328 1 96.62 56 TYR B N 1
ATOM 1213 C CA . TYR B 1 56 ? 6.629 -24.969 -5.609 1 96.62 56 TYR B CA 1
ATOM 1214 C C . TYR B 1 56 ? 7.352 -26 -6.477 1 96.62 56 TYR B C 1
ATOM 1216 O O . TYR B 1 56 ? 8.57 -25.922 -6.648 1 96.62 56 TYR B O 1
ATOM 1224 N N . GLU B 1 57 ? 6.609 -26.922 -7.008 1 90.94 57 GLU B N 1
ATOM 1225 C CA . GLU B 1 57 ? 7.137 -27.844 -8.008 1 90.94 57 GLU B CA 1
ATOM 1226 C C . GLU B 1 57 ? 7.242 -27.156 -9.375 1 90.94 57 GLU B C 1
ATOM 1228 O O . GLU B 1 57 ? 8.219 -27.359 -10.094 1 90.94 57 GLU B O 1
ATOM 1233 N N . ALA B 1 58 ? 6.254 -26.422 -9.648 1 95.5 58 ALA B N 1
ATOM 1234 C CA . ALA B 1 58 ? 6.137 -25.703 -10.914 1 95.5 58 ALA B CA 1
ATOM 1235 C C . ALA B 1 58 ? 5.543 -24.312 -10.695 1 95.5 58 ALA B C 1
ATOM 1237 O O . ALA B 1 58 ? 4.391 -24.062 -11.055 1 95.5 58 ALA B O 1
ATOM 1238 N N . LEU B 1 59 ? 6.371 -23.359 -10.32 1 97.75 59 LEU B N 1
ATOM 1239 C CA . LEU B 1 59 ? 5.934 -22.016 -9.969 1 97.75 59 LEU B CA 1
ATOM 1240 C C . LEU B 1 59 ? 5.188 -21.359 -11.125 1 97.75 59 LEU B C 1
ATOM 1242 O O . LEU B 1 59 ? 4.094 -20.812 -10.938 1 97.75 59 LEU B O 1
ATOM 1246 N N . VAL B 1 60 ? 5.727 -21.406 -12.273 1 97.69 60 VAL B N 1
ATOM 1247 C CA . VAL B 1 60 ? 5.141 -20.719 -13.422 1 97.69 60 VAL B CA 1
ATOM 1248 C C . VAL B 1 60 ? 3.777 -21.328 -13.742 1 97.69 60 VAL B C 1
ATOM 1250 O O . VAL B 1 60 ? 2.848 -20.609 -14.117 1 97.69 60 VAL B O 1
ATOM 1253 N N . GLY B 1 61 ? 3.688 -22.656 -13.633 1 97.12 61 GLY B N 1
ATOM 1254 C CA . GLY B 1 61 ? 2.391 -23.297 -13.797 1 97.12 61 GLY B CA 1
ATOM 1255 C C . GLY B 1 61 ? 1.353 -22.797 -12.812 1 97.12 61 GLY B C 1
ATOM 1256 O O . GLY B 1 61 ? 0.202 -22.547 -13.18 1 97.12 61 GLY B O 1
ATOM 1257 N N . THR B 1 62 ? 1.725 -22.688 -11.578 1 97.94 62 THR B N 1
ATOM 1258 C CA . THR B 1 62 ? 0.836 -22.172 -10.547 1 97.94 62 THR B CA 1
ATOM 1259 C C . THR B 1 62 ? 0.439 -20.719 -10.844 1 97.94 62 THR B C 1
ATOM 1261 O O . THR B 1 62 ? -0.718 -20.344 -10.664 1 97.94 62 THR B O 1
ATOM 1264 N N . LEU B 1 63 ? 1.416 -19.906 -11.328 1 98.62 63 LEU B N 1
ATOM 1265 C CA . LEU B 1 63 ? 1.146 -18.516 -11.703 1 98.62 63 LEU B CA 1
ATOM 1266 C C . LEU B 1 63 ? 0.092 -18.453 -12.805 1 98.62 63 LEU B C 1
ATOM 1268 O O . LEU B 1 63 ? -0.846 -17.656 -12.727 1 98.62 63 LEU B O 1
ATOM 1272 N N . LYS B 1 64 ? 0.253 -19.266 -13.781 1 98.06 64 LYS B N 1
ATOM 1273 C CA . LYS B 1 64 ? -0.705 -19.281 -14.883 1 98.06 64 LYS B CA 1
ATOM 1274 C C . LYS B 1 64 ? -2.1 -19.656 -14.391 1 98.06 64 LYS B C 1
ATOM 1276 O O . LYS B 1 64 ? -3.092 -19.047 -14.805 1 98.06 64 LYS B O 1
ATOM 1281 N N . SER B 1 65 ? -2.133 -20.641 -13.562 1 97.88 65 SER B N 1
ATOM 1282 C CA . SER B 1 65 ? -3.418 -21.078 -13.023 1 97.88 65 SER B CA 1
ATOM 1283 C C . SER B 1 65 ? -4.074 -19.969 -12.211 1 97.88 65 SER B C 1
ATOM 1285 O O . SER B 1 65 ? -5.27 -19.703 -12.367 1 97.88 65 SER B O 1
ATOM 1287 N N . ALA B 1 66 ? -3.314 -19.359 -11.391 1 98.5 66 ALA B N 1
ATOM 1288 C CA . ALA B 1 66 ? -3.818 -18.297 -10.531 1 98.5 66 ALA B CA 1
ATOM 1289 C C . ALA B 1 66 ? -4.309 -17.109 -11.359 1 98.5 66 ALA B C 1
ATOM 1291 O O . ALA B 1 66 ? -5.32 -16.484 -11.031 1 98.5 66 ALA B O 1
ATOM 1292 N N . LYS B 1 67 ? -3.572 -16.781 -12.359 1 98.69 67 LYS B N 1
ATOM 1293 C CA . LYS B 1 67 ? -3.982 -15.734 -13.281 1 98.69 67 LYS B CA 1
ATOM 1294 C C . LYS B 1 67 ? -5.293 -16.094 -13.977 1 98.69 67 LYS B C 1
ATOM 1296 O O . LYS B 1 67 ? -6.191 -15.258 -14.086 1 98.69 67 LYS B O 1
ATOM 1301 N N . ARG B 1 68 ? -5.395 -17.312 -14.406 1 97.88 68 ARG B N 1
ATOM 1302 C CA . ARG B 1 68 ? -6.617 -17.766 -15.055 1 97.88 68 ARG B CA 1
ATOM 1303 C C . ARG B 1 68 ? -7.812 -17.656 -14.117 1 97.88 68 ARG B C 1
ATOM 1305 O O . ARG B 1 68 ? -8.93 -17.391 -14.555 1 97.88 68 ARG B O 1
ATOM 1312 N N . ARG B 1 69 ? -7.586 -17.797 -12.883 1 98 69 ARG B N 1
ATOM 1313 C CA . ARG B 1 69 ? -8.641 -17.719 -11.875 1 98 69 ARG B CA 1
ATOM 1314 C C . ARG B 1 69 ? -8.945 -16.266 -11.516 1 98 69 ARG B C 1
ATOM 1316 O O . ARG B 1 69 ? -9.883 -15.992 -10.758 1 98 69 ARG B O 1
ATOM 1323 N N . GLY B 1 70 ? -8.133 -15.391 -11.945 1 98.38 70 GLY B N 1
ATOM 1324 C CA . GLY B 1 70 ? -8.359 -13.969 -11.758 1 98.38 70 GLY B CA 1
ATOM 1325 C C . GLY B 1 70 ? -7.91 -13.469 -10.391 1 98.38 70 GLY B C 1
ATOM 1326 O O . GLY B 1 70 ? -8.297 -12.383 -9.969 1 98.38 70 GLY B O 1
ATOM 1327 N N . VAL B 1 71 ? -7.137 -14.289 -9.703 1 98.75 71 VAL B N 1
ATOM 1328 C CA . VAL B 1 71 ? -6.801 -13.898 -8.344 1 98.75 71 VAL B CA 1
ATOM 1329 C C . VAL B 1 71 ? -5.457 -13.172 -8.328 1 98.75 71 VAL B C 1
ATOM 1331 O O . VAL B 1 71 ? -5.117 -12.5 -7.348 1 98.75 71 VAL B O 1
ATOM 1334 N N . ILE B 1 72 ? -4.738 -13.273 -9.422 1 98.88 72 ILE B N 1
ATOM 1335 C CA . ILE B 1 72 ? -3.562 -12.43 -9.633 1 98.88 72 ILE B CA 1
ATOM 1336 C C . ILE B 1 72 ? -3.551 -11.914 -11.07 1 98.88 72 ILE B C 1
ATOM 1338 O O . ILE B 1 72 ? -4.344 -12.352 -11.906 1 98.88 72 ILE B O 1
ATOM 1342 N N . ASP B 1 73 ? -2.701 -10.914 -11.258 1 98.75 73 ASP B N 1
ATOM 1343 C CA . ASP B 1 73 ? -2.471 -10.414 -12.609 1 98.75 73 ASP B CA 1
ATOM 1344 C C . ASP B 1 73 ? -0.988 -10.125 -12.844 1 98.75 73 ASP B C 1
ATOM 1346 O O . ASP B 1 73 ? -0.266 -9.766 -11.914 1 98.75 73 ASP B O 1
ATOM 1350 N N . PHE B 1 74 ? -0.55 -10.359 -13.984 1 98.75 74 PHE B N 1
ATOM 1351 C CA . PHE B 1 74 ? 0.768 -9.961 -14.461 1 98.75 74 PHE B CA 1
ATOM 1352 C C . PHE B 1 74 ? 0.781 -9.867 -15.984 1 98.75 74 PHE B C 1
ATOM 1354 O O . PHE B 1 74 ? -0.058 -10.469 -16.656 1 98.75 74 PHE B O 1
ATOM 1361 N N . LYS B 1 75 ? 1.757 -9.125 -16.453 1 97.56 75 LYS B N 1
ATOM 1362 C CA . LYS B 1 75 ? 1.863 -8.945 -17.906 1 97.56 75 LYS B CA 1
ATOM 1363 C C . LYS B 1 75 ? 2.586 -10.117 -18.547 1 97.56 75 LYS B C 1
ATOM 1365 O O . LYS B 1 75 ? 3.639 -10.547 -18.078 1 97.56 75 LYS B O 1
ATOM 1370 N N . GLY B 1 76 ? 2.045 -10.586 -19.688 1 93.19 76 GLY B N 1
ATOM 1371 C CA . GLY B 1 76 ? 2.686 -11.641 -20.453 1 93.19 76 GLY B CA 1
ATOM 1372 C C . GLY B 1 76 ? 2.033 -13 -20.266 1 93.19 76 GLY B C 1
ATOM 1373 O O . GLY B 1 76 ? 1.248 -13.188 -19.344 1 93.19 76 GLY B O 1
ATOM 1374 N N . GLN B 1 77 ? 2.354 -13.938 -21.234 1 91.62 77 GLN B N 1
ATOM 1375 C CA . GLN B 1 77 ? 1.816 -15.297 -21.219 1 91.62 77 GLN B CA 1
ATOM 1376 C C . GLN B 1 77 ? 2.822 -16.281 -20.625 1 91.62 77 GLN B C 1
ATOM 1378 O O . GLN B 1 77 ? 2.438 -17.25 -19.969 1 91.62 77 GLN B O 1
ATOM 1383 N N . MET B 1 78 ? 4.004 -16.078 -20.812 1 94.56 78 MET B N 1
ATOM 1384 C CA . MET B 1 78 ? 5.078 -16.938 -20.328 1 94.56 78 MET B CA 1
ATOM 1385 C C . MET B 1 78 ? 6.164 -16.125 -19.641 1 94.56 78 MET B C 1
ATOM 1387 O O . MET B 1 78 ? 6.672 -15.148 -20.203 1 94.56 78 MET B O 1
ATOM 1391 N N . LEU B 1 79 ? 6.434 -16.516 -18.406 1 97.25 79 LEU B N 1
ATOM 1392 C CA . LEU B 1 79 ? 7.496 -15.844 -17.656 1 97.25 79 LEU B CA 1
ATOM 1393 C C . LEU B 1 79 ? 8.758 -16.688 -17.625 1 97.25 79 LEU B C 1
ATOM 1395 O O . LEU B 1 79 ? 8.703 -17.891 -17.359 1 97.25 79 LEU B O 1
ATOM 1399 N N . LEU B 1 80 ? 9.844 -16.078 -18.031 1 97.12 80 LEU B N 1
ATOM 1400 C CA . LEU B 1 80 ? 11.148 -16.734 -18.031 1 97.12 80 LEU B CA 1
ATOM 1401 C C . LEU B 1 80 ? 12.125 -15.992 -17.125 1 97.12 80 LEU B C 1
ATOM 1403 O O . LEU B 1 80 ? 12.266 -14.773 -17.203 1 97.12 80 LEU B O 1
ATOM 1407 N N . LYS B 1 81 ? 12.672 -16.734 -16.219 1 96.75 81 LYS B N 1
ATOM 1408 C CA . LYS B 1 81 ? 13.703 -16.141 -15.367 1 96.75 81 LYS B CA 1
ATOM 1409 C C . LYS B 1 81 ? 14.805 -15.5 -16.203 1 96.75 81 LYS B C 1
ATOM 1411 O O . LYS B 1 81 ? 15.242 -16.062 -17.203 1 96.75 81 LYS B O 1
ATOM 1416 N N . GLY B 1 82 ? 15.352 -14.383 -15.719 1 97.56 82 GLY B N 1
ATOM 1417 C CA . GLY B 1 82 ? 16.312 -13.594 -16.469 1 97.56 82 GLY B CA 1
ATOM 1418 C C . GLY B 1 82 ? 15.664 -12.539 -17.344 1 97.56 82 GLY B C 1
ATOM 1419 O O . GLY B 1 82 ? 15.891 -11.344 -17.156 1 97.56 82 GLY B O 1
ATOM 1420 N N . MET B 1 83 ? 14.781 -12.93 -18.219 1 97.38 83 MET B N 1
ATOM 1421 C CA . MET B 1 83 ? 14.117 -12.039 -19.156 1 97.38 83 MET B CA 1
ATOM 1422 C C . MET B 1 83 ? 12.953 -11.305 -18.5 1 97.38 83 MET B C 1
ATOM 1424 O O . MET B 1 83 ? 12.727 -10.125 -18.75 1 97.38 83 MET B O 1
ATOM 1428 N N . HIS B 1 84 ? 12.164 -11.992 -17.688 1 98.31 84 HIS B N 1
ATOM 1429 C CA . HIS B 1 84 ? 10.945 -11.43 -17.125 1 98.31 84 HIS B CA 1
ATOM 1430 C C . HIS B 1 84 ? 11.102 -11.156 -15.633 1 98.31 84 HIS B C 1
ATOM 1432 O O . HIS B 1 84 ? 10.109 -11.125 -14.891 1 98.31 84 HIS B O 1
ATOM 1438 N N . ASP B 1 85 ? 12.344 -10.93 -15.117 1 98.56 85 ASP B N 1
ATOM 1439 C CA . ASP B 1 85 ? 12.617 -10.727 -13.695 1 98.56 85 ASP B CA 1
ATOM 1440 C C . ASP B 1 85 ? 11.852 -9.516 -13.156 1 98.56 85 ASP B C 1
ATOM 1442 O O . ASP B 1 85 ? 11.438 -9.508 -12 1 98.56 85 ASP B O 1
ATOM 1446 N N . SER B 1 86 ? 11.586 -8.516 -13.969 1 98.5 86 SER B N 1
ATOM 1447 C CA . SER B 1 86 ? 11.031 -7.266 -13.461 1 98.5 86 SER B CA 1
ATOM 1448 C C . SER B 1 86 ? 9.523 -7.199 -13.664 1 98.5 86 SER B C 1
ATOM 1450 O O . SER B 1 86 ? 8.891 -6.188 -13.359 1 98.5 86 SER B O 1
ATOM 1452 N N . VAL B 1 87 ? 8.969 -8.242 -14.25 1 98.75 87 VAL B N 1
ATOM 1453 C CA . VAL B 1 87 ? 7.52 -8.273 -14.406 1 98.75 87 VAL B CA 1
ATOM 1454 C C . VAL B 1 87 ? 6.844 -8.297 -13.039 1 98.75 87 VAL B C 1
ATOM 1456 O O . VAL B 1 87 ? 7.203 -9.102 -12.18 1 98.75 87 VAL B O 1
ATOM 1459 N N . ILE B 1 88 ? 5.891 -7.363 -12.875 1 98.81 88 ILE B N 1
ATOM 1460 C CA . ILE B 1 88 ? 5.164 -7.23 -11.617 1 98.81 88 ILE B CA 1
ATOM 1461 C C . ILE B 1 88 ? 3.994 -8.211 -11.586 1 98.81 88 ILE B C 1
ATOM 1463 O O . ILE B 1 88 ? 3.238 -8.312 -12.555 1 98.81 88 ILE B O 1
ATOM 1467 N N . ILE B 1 89 ? 3.906 -8.938 -10.492 1 98.94 89 ILE B N 1
ATOM 1468 C CA . ILE B 1 89 ? 2.77 -9.797 -10.188 1 98.94 89 ILE B CA 1
ATOM 1469 C C . ILE B 1 89 ? 1.95 -9.188 -9.055 1 98.94 89 ILE B C 1
ATOM 1471 O O . ILE B 1 89 ? 2.488 -8.883 -7.984 1 98.94 89 ILE B O 1
ATOM 1475 N N . SER B 1 90 ? 0.648 -8.992 -9.281 1 98.88 90 SER B N 1
ATOM 1476 C CA . SER B 1 90 ? -0.187 -8.328 -8.289 1 98.88 90 SER B CA 1
ATOM 1477 C C . SER B 1 90 ? -1.385 -9.188 -7.906 1 98.88 90 SER B C 1
ATOM 1479 O O . SER B 1 90 ? -1.901 -9.945 -8.727 1 98.88 90 SER B O 1
ATOM 1481 N N . ILE B 1 91 ? -1.837 -9.039 -6.695 1 98.75 91 ILE B N 1
ATOM 1482 C CA . ILE B 1 91 ? -3.082 -9.664 -6.258 1 98.75 91 ILE B CA 1
ATOM 1483 C C . ILE B 1 91 ? -4.27 -8.82 -6.715 1 98.75 91 ILE B C 1
ATOM 1485 O O . ILE B 1 91 ? -4.266 -7.598 -6.555 1 98.75 91 ILE B O 1
ATOM 1489 N N . THR B 1 92 ? -5.246 -9.469 -7.352 1 98.38 92 THR B N 1
ATOM 1490 C CA . THR B 1 92 ? -6.434 -8.766 -7.82 1 98.38 92 THR B CA 1
ATOM 1491 C C . THR B 1 92 ? -7.434 -8.57 -6.684 1 98.38 92 THR B C 1
ATOM 1493 O O . THR B 1 92 ? -7.238 -9.094 -5.582 1 98.38 92 THR B O 1
ATOM 1496 N N . GLU B 1 93 ? -8.5 -7.754 -6.98 1 97.31 93 GLU B N 1
ATOM 1497 C CA . GLU B 1 93 ? -9.586 -7.598 -6.016 1 97.31 93 GLU B CA 1
ATOM 1498 C C . GLU B 1 93 ? -10.172 -8.953 -5.625 1 97.31 93 GLU B C 1
ATOM 1500 O O . GLU B 1 93 ? -10.438 -9.203 -4.449 1 97.31 93 GLU B O 1
ATOM 1505 N N . GLN B 1 94 ? -10.336 -9.859 -6.551 1 97.12 94 GLN B N 1
ATOM 1506 C CA . GLN B 1 94 ? -10.844 -11.211 -6.312 1 97.12 94 GLN B CA 1
ATOM 1507 C C . GLN B 1 94 ? -9.891 -12.008 -5.426 1 97.12 94 GLN B C 1
ATOM 1509 O O . GLN B 1 94 ? -10.328 -12.766 -4.562 1 97.12 94 GLN B O 1
ATOM 1514 N N . GLY B 1 95 ? -8.602 -11.766 -5.629 1 98.19 95 GLY B N 1
ATOM 1515 C CA . GLY B 1 95 ? -7.586 -12.477 -4.871 1 98.19 95 GLY B CA 1
ATOM 1516 C C . GLY B 1 95 ? -7.523 -12.055 -3.414 1 98.19 95 GLY B C 1
ATOM 1517 O O . GLY B 1 95 ? -7.051 -12.805 -2.562 1 98.19 95 GLY B O 1
ATOM 1518 N N . GLN B 1 96 ? -8.039 -10.797 -3.133 1 95.88 96 GLN B N 1
ATOM 1519 C CA . GLN B 1 96 ? -8.031 -10.297 -1.764 1 95.88 96 GLN B CA 1
ATOM 1520 C C . GLN B 1 96 ? -9.062 -11.016 -0.904 1 95.88 96 GLN B C 1
ATOM 1522 O O . GLN B 1 96 ? -8.938 -11.055 0.322 1 95.88 96 GLN B O 1
ATOM 1527 N N . LYS B 1 97 ? -10.039 -11.758 -1.564 1 93.19 97 LYS B N 1
ATOM 1528 C CA . LYS B 1 97 ? -11.109 -12.453 -0.866 1 93.19 97 LYS B CA 1
ATOM 1529 C C . LYS B 1 97 ? -10.75 -13.914 -0.61 1 93.19 97 LYS B C 1
ATOM 1531 O O . LYS B 1 97 ? -11.469 -14.625 0.09 1 93.19 97 LYS B O 1
ATOM 1536 N N . VAL B 1 98 ? -9.641 -14.312 -1.189 1 88.31 98 VAL B N 1
ATOM 1537 C CA . VAL B 1 98 ? -9.188 -15.695 -1.034 1 88.31 98 VAL B CA 1
ATOM 1538 C C . VAL B 1 98 ? -8.211 -15.789 0.135 1 88.31 98 VAL B C 1
ATOM 1540 O O . VAL B 1 98 ? -7.391 -14.883 0.344 1 88.31 98 VAL B O 1
#